Protein AF-A0A3A6MYF0-F1 (afdb_monomer_lite)

Foldseek 3Di:
DDDPPPPPDPPDDPVNVVVVVVVVVVVVVVVVVVVVVVVVVVVVVVVVVCVVVVVVQVVVQVVCCVVPNQNHPVSCLQFVFDPPVLLVVLLVLLLVLLVVVCVVPVLLVLCSVLLSVLVVVVLCVVQVDPGNRRGGPVCSVVSVVCSVPPDRDDLPLQAQLLSLLSNLCSNVSHHLCVLCVQLVHHSVVSSCNNNLVAADDLVSLVSVCVSSVHDSVVSVVRSVRSVVSSVVVVVVCVVVPPDPVVVVVVVVVPPPPDD

pLDDT: mean 86.59, std 14.61, range [43.09, 98.62]

Radius of gyration: 37.83 Å; chains: 1; bounding box: 95×49×119 Å

Sequence (259 aa):
MLAKCSNTVPQTSPAAELMRKSKEQAGALVSALQAHVVFLSEQLEKAVALLPTVAMYEKHAADLREYGGIESPEALIDKVVITPEREKELASLIRRKVAEWAKGHPTLAPLVPTVYGYIYGQFRRNFGCRRLSRVPPQEYQEIVEFIRTLRVPSLADFGPLAAVLMVNRAMFGISAARAAAVCGVSSRAIRHWETGENVPSPKNIPALARFLEMSERKVEHLAEQQRVFNGEQREERALSQRPAAQLERGDQIGETLSP

Structure (mmCIF, N/CA/C/O backbone):
data_AF-A0A3A6MYF0-F1
#
_entry.id   AF-A0A3A6MYF0-F1
#
loop_
_atom_site.group_PDB
_atom_site.id
_atom_site.type_symbol
_atom_site.label_atom_id
_atom_site.label_alt_id
_atom_site.label_comp_id
_atom_site.label_asym_id
_atom_site.label_entity_id
_atom_site.label_seq_id
_atom_site.pdbx_PDB_ins_code
_atom_site.Cartn_x
_atom_site.Cartn_y
_atom_site.Cartn_z
_atom_site.occupancy
_atom_site.B_iso_or_equiv
_atom_site.auth_seq_id
_atom_site.auth_comp_id
_atom_site.auth_asym_id
_atom_site.auth_atom_id
_atom_site.pdbx_PDB_model_num
ATOM 1 N N . MET A 1 1 ? 72.063 -13.522 -94.659 1.00 43.53 1 MET A N 1
ATOM 2 C CA . MET A 1 1 ? 71.744 -12.083 -94.539 1.00 43.53 1 MET A CA 1
ATOM 3 C C . MET A 1 1 ? 70.265 -11.938 -94.195 1.00 43.53 1 MET A C 1
ATOM 5 O O . MET A 1 1 ? 69.444 -11.879 -95.096 1.00 43.53 1 MET A O 1
ATOM 9 N N . LEU A 1 2 ? 69.916 -11.967 -92.906 1.00 43.09 2 LEU A N 1
ATOM 10 C CA . LEU A 1 2 ? 68.550 -11.713 -92.435 1.00 43.09 2 LEU A CA 1
ATOM 11 C C . LEU A 1 2 ? 68.482 -10.255 -91.974 1.00 43.09 2 LEU A C 1
ATOM 13 O O . LEU A 1 2 ? 69.167 -9.873 -91.023 1.00 43.09 2 LEU A O 1
ATOM 17 N N . ALA A 1 3 ? 67.715 -9.441 -92.697 1.00 50.38 3 ALA A N 1
ATOM 18 C CA . ALA A 1 3 ? 67.468 -8.046 -92.366 1.00 50.38 3 ALA A CA 1
ATOM 19 C C . ALA A 1 3 ? 66.686 -7.975 -91.047 1.00 50.38 3 ALA A C 1
ATOM 21 O O . ALA A 1 3 ? 65.552 -8.438 -90.954 1.00 50.38 3 ALA A O 1
ATOM 22 N N . LYS A 1 4 ? 67.315 -7.420 -90.007 1.00 53.59 4 LYS A N 1
ATOM 23 C CA . LYS A 1 4 ? 66.652 -7.091 -88.744 1.00 53.59 4 LYS A CA 1
ATOM 24 C C . LYS A 1 4 ? 65.670 -5.951 -89.022 1.00 53.59 4 LYS A C 1
ATOM 26 O O . LYS A 1 4 ? 66.081 -4.799 -89.107 1.00 53.59 4 LYS A O 1
ATOM 31 N N . CYS A 1 5 ? 64.391 -6.272 -89.201 1.00 56.94 5 CYS A N 1
ATOM 32 C CA . CYS A 1 5 ? 63.316 -5.288 -89.168 1.00 56.94 5 CYS A CA 1
ATOM 33 C C . CYS A 1 5 ? 63.291 -4.671 -87.767 1.00 56.94 5 CYS A C 1
ATOM 35 O O . CYS A 1 5 ? 62.876 -5.307 -86.799 1.00 56.94 5 CYS A O 1
ATOM 37 N N . SER A 1 6 ? 63.808 -3.452 -87.653 1.00 57.03 6 SER A N 1
ATOM 38 C CA . SER A 1 6 ? 63.730 -2.643 -86.445 1.00 57.03 6 SER A CA 1
ATOM 39 C C . SER A 1 6 ? 62.258 -2.377 -86.139 1.00 57.03 6 SER A C 1
ATOM 41 O O . SER A 1 6 ? 61.634 -1.537 -86.781 1.00 57.03 6 SER A O 1
ATOM 43 N N . ASN A 1 7 ? 61.695 -3.117 -85.183 1.00 62.78 7 ASN A N 1
ATOM 44 C CA . ASN A 1 7 ? 60.382 -2.833 -84.615 1.00 62.78 7 ASN A CA 1
ATOM 45 C C . ASN A 1 7 ? 60.447 -1.469 -83.916 1.00 62.78 7 ASN A C 1
ATOM 47 O O . ASN A 1 7 ? 60.875 -1.363 -82.767 1.00 62.78 7 ASN A O 1
ATOM 51 N N . THR A 1 8 ? 60.044 -0.414 -84.618 1.00 65.62 8 THR A N 1
ATOM 52 C CA . THR A 1 8 ? 59.728 0.881 -84.023 1.00 65.62 8 THR A CA 1
ATOM 53 C C . THR A 1 8 ? 58.489 0.698 -83.161 1.00 65.62 8 THR A C 1
ATOM 55 O O . THR A 1 8 ? 57.362 0.677 -83.650 1.00 65.62 8 THR A O 1
ATOM 58 N N . VAL A 1 9 ? 58.704 0.514 -81.857 1.00 71.81 9 VAL A N 1
ATOM 59 C CA . VAL A 1 9 ? 57.622 0.536 -80.872 1.00 71.81 9 VAL A CA 1
ATOM 60 C C . VAL A 1 9 ? 56.968 1.919 -80.962 1.00 71.81 9 VAL A C 1
ATOM 62 O O . VAL A 1 9 ? 57.666 2.919 -80.769 1.00 71.81 9 VAL A O 1
ATOM 65 N N . PRO A 1 10 ? 55.671 2.017 -81.296 1.00 73.19 10 PRO A N 1
ATOM 66 C CA . PRO A 1 10 ? 54.995 3.302 -81.369 1.00 73.19 10 PRO A CA 1
ATOM 67 C C . PRO A 1 10 ? 55.038 3.954 -79.985 1.00 73.19 10 PRO A C 1
ATOM 69 O O . PRO A 1 10 ? 54.516 3.403 -79.016 1.00 73.19 10 PRO A O 1
ATOM 72 N N . GLN A 1 11 ? 55.688 5.116 -79.883 1.00 77.19 11 GLN A N 1
ATOM 73 C CA . GLN A 1 11 ? 55.673 5.900 -78.655 1.00 77.19 11 GLN A CA 1
ATOM 74 C C . GLN A 1 11 ? 54.241 6.376 -78.410 1.00 77.19 11 GLN A C 1
ATOM 76 O O . GLN A 1 11 ? 53.693 7.182 -79.162 1.00 77.19 11 GLN A O 1
ATOM 81 N N . THR A 1 12 ? 53.607 5.845 -77.369 1.00 79.19 12 THR A N 1
ATOM 82 C CA . THR A 1 12 ? 52.306 6.323 -76.908 1.00 79.19 12 THR A CA 1
ATOM 83 C C . THR A 1 12 ? 52.447 7.763 -76.427 1.00 79.19 12 THR A C 1
ATOM 85 O O . THR A 1 12 ? 53.262 8.046 -75.553 1.00 79.19 12 THR A O 1
ATOM 88 N N . SER A 1 13 ? 51.650 8.673 -76.994 1.00 90.88 13 SER A N 1
ATOM 89 C CA . SER A 1 13 ? 51.605 10.074 -76.563 1.00 90.88 13 SER A CA 1
ATOM 90 C C . SER A 1 13 ? 51.284 10.167 -75.059 1.00 90.88 13 SER A C 1
ATOM 92 O O . SER A 1 13 ? 50.369 9.470 -74.608 1.00 90.88 13 SER A O 1
ATOM 94 N N . PRO A 1 14 ? 51.948 11.047 -74.283 1.00 92.00 14 PRO A N 1
ATOM 95 C CA . PRO A 1 14 ? 51.650 11.274 -72.864 1.00 92.00 14 PRO A CA 1
ATOM 96 C C . PRO A 1 14 ? 50.162 11.535 -72.568 1.00 92.00 14 PRO A C 1
ATOM 98 O O . PRO A 1 14 ? 49.646 11.125 -71.529 1.00 92.00 14 PRO A O 1
ATOM 101 N N . ALA A 1 15 ? 49.439 12.153 -73.510 1.00 91.69 15 ALA A N 1
ATOM 102 C CA . ALA A 1 15 ? 47.997 12.374 -73.401 1.00 91.69 15 ALA A CA 1
ATOM 103 C C . ALA A 1 15 ? 47.192 11.059 -73.410 1.00 91.69 15 ALA A C 1
ATOM 105 O O . ALA A 1 15 ? 46.215 10.925 -72.675 1.00 91.69 15 ALA A O 1
ATOM 106 N N . ALA A 1 16 ? 47.617 10.064 -74.197 1.00 91.62 16 ALA A N 1
ATOM 107 C CA . ALA A 1 16 ? 46.975 8.752 -74.241 1.00 91.62 16 ALA A CA 1
ATOM 108 C C . ALA A 1 16 ? 47.198 7.967 -72.937 1.00 91.62 16 ALA A C 1
ATOM 110 O O . ALA A 1 16 ? 46.288 7.282 -72.471 1.00 91.62 16 ALA A O 1
ATOM 111 N N . GLU A 1 17 ? 48.372 8.102 -72.309 1.00 93.19 17 GLU A N 1
ATOM 112 C CA . GLU A 1 17 ? 48.655 7.479 -71.010 1.00 93.19 17 GLU A CA 1
ATOM 113 C C . GLU A 1 17 ? 47.838 8.120 -69.876 1.00 93.19 17 GLU A C 1
ATOM 115 O O . GLU A 1 17 ? 47.268 7.403 -69.050 1.00 93.19 17 GLU A O 1
ATOM 120 N N . LEU A 1 18 ? 47.709 9.454 -69.864 1.00 94.19 18 LEU A N 1
ATOM 121 C CA . LEU A 1 18 ? 46.872 10.168 -68.894 1.00 94.19 18 LEU A CA 1
ATOM 122 C C . LEU A 1 18 ? 45.394 9.771 -69.026 1.00 94.19 18 LEU A C 1
ATOM 124 O O . LEU A 1 18 ? 44.741 9.483 -68.023 1.00 94.19 18 LEU A O 1
ATOM 128 N N . MET A 1 19 ? 44.882 9.684 -70.258 1.00 94.81 19 MET A N 1
ATOM 129 C CA . MET A 1 19 ? 43.515 9.226 -70.526 1.00 94.81 19 MET A CA 1
ATOM 130 C C . MET A 1 19 ? 43.302 7.771 -70.092 1.00 94.81 19 MET A C 1
ATOM 132 O O . MET A 1 19 ? 42.246 7.445 -69.549 1.00 94.81 19 MET A O 1
ATOM 136 N N . ARG A 1 20 ? 44.307 6.898 -70.263 1.00 95.19 20 ARG A N 1
ATOM 137 C CA . ARG A 1 20 ? 44.247 5.512 -69.775 1.00 95.19 20 ARG A CA 1
ATOM 138 C C . ARG A 1 20 ? 44.166 5.459 -68.249 1.00 95.19 20 ARG A C 1
ATOM 140 O O . ARG A 1 20 ? 43.263 4.811 -67.731 1.00 95.19 20 ARG A O 1
ATOM 147 N N . LYS A 1 21 ? 45.033 6.196 -67.544 1.00 95.00 21 LYS A N 1
ATOM 148 C CA . LYS A 1 21 ? 45.029 6.286 -66.071 1.00 95.00 21 LYS A CA 1
ATOM 149 C C . LYS A 1 21 ? 43.722 6.867 -65.536 1.00 95.00 21 LYS A C 1
ATOM 151 O O . LYS A 1 21 ? 43.160 6.325 -64.592 1.00 95.00 21 LYS A O 1
ATOM 156 N N . SER A 1 22 ? 43.203 7.923 -66.163 1.00 95.00 22 SER A N 1
ATOM 157 C CA . SER A 1 22 ? 41.918 8.520 -65.783 1.00 95.00 22 SER A CA 1
ATOM 158 C C . SER A 1 22 ? 40.755 7.541 -65.984 1.00 95.00 22 SER A C 1
ATOM 160 O O . SER A 1 22 ? 39.914 7.400 -65.100 1.00 95.00 22 SER A O 1
ATOM 162 N N . LYS A 1 23 ? 40.739 6.791 -67.095 1.00 96.25 23 LYS A N 1
ATOM 163 C CA . LYS A 1 23 ? 39.738 5.743 -67.345 1.00 96.25 23 LYS A CA 1
ATOM 164 C C . LYS A 1 23 ? 39.839 4.589 -66.342 1.00 96.25 23 LYS A C 1
ATOM 166 O O . LYS A 1 23 ? 38.809 4.118 -65.870 1.00 96.25 23 LYS A O 1
ATOM 171 N N . GLU A 1 24 ? 41.051 4.145 -66.009 1.00 96.25 24 GLU A N 1
ATOM 172 C CA . GLU A 1 24 ? 41.301 3.119 -64.984 1.00 96.25 24 GLU A CA 1
ATOM 173 C C . GLU A 1 24 ? 40.819 3.590 -63.599 1.00 96.25 24 GLU A C 1
ATOM 175 O O . GLU A 1 24 ? 40.102 2.858 -62.920 1.00 96.25 24 GLU A O 1
ATOM 180 N N . GLN A 1 25 ? 41.126 4.834 -63.213 1.00 96.19 25 GLN A N 1
ATOM 181 C CA . GLN A 1 25 ? 40.653 5.446 -61.965 1.00 96.19 25 GLN A CA 1
ATOM 182 C C . GLN A 1 25 ? 39.128 5.585 -61.926 1.00 96.19 25 GLN A C 1
ATOM 184 O O . GLN A 1 25 ? 38.507 5.230 -60.926 1.00 96.19 25 GLN A O 1
ATOM 189 N N . ALA A 1 26 ? 38.513 6.056 -63.014 1.00 95.19 26 ALA A N 1
ATOM 190 C CA . ALA A 1 26 ? 37.061 6.151 -63.124 1.00 95.19 26 ALA A CA 1
ATOM 191 C C . ALA A 1 26 ? 36.404 4.765 -63.019 1.00 95.19 26 ALA A C 1
ATOM 193 O O . ALA A 1 26 ? 35.420 4.608 -62.302 1.00 95.19 26 ALA A O 1
ATOM 194 N N . GLY A 1 27 ? 36.980 3.746 -63.667 1.00 96.38 27 GLY A N 1
ATOM 195 C CA . GLY A 1 27 ? 36.523 2.361 -63.557 1.00 96.38 27 GLY A CA 1
ATOM 196 C C . GLY A 1 27 ? 36.618 1.820 -62.129 1.00 96.38 27 GLY A C 1
ATOM 197 O O . GLY A 1 27 ? 35.657 1.241 -61.631 1.00 96.38 27 GLY A O 1
ATOM 198 N N . ALA A 1 28 ? 37.736 2.066 -61.440 1.00 95.94 28 ALA A N 1
ATOM 199 C CA . ALA A 1 28 ? 37.909 1.674 -60.042 1.00 95.94 28 ALA A CA 1
ATOM 200 C C . ALA A 1 28 ? 36.889 2.359 -59.116 1.00 95.94 28 ALA A C 1
ATOM 202 O O . ALA A 1 28 ? 36.316 1.708 -58.242 1.00 95.94 28 ALA A O 1
ATOM 203 N N . LEU A 1 29 ? 36.616 3.649 -59.336 1.00 96.56 29 LEU A N 1
ATOM 204 C CA . LEU A 1 29 ? 35.633 4.408 -58.563 1.00 96.56 29 LEU A CA 1
ATOM 205 C C . LEU A 1 29 ? 34.204 3.899 -58.798 1.00 96.56 29 LEU A C 1
ATOM 207 O O . LEU A 1 29 ? 33.455 3.732 -57.838 1.00 96.56 29 LEU A O 1
ATOM 211 N N . VAL A 1 30 ? 33.838 3.585 -60.045 1.00 96.81 30 VAL A N 1
ATOM 212 C CA . VAL A 1 30 ? 32.536 2.977 -60.366 1.00 96.81 30 VAL A CA 1
ATOM 213 C C . VAL A 1 30 ? 32.379 1.622 -59.674 1.00 96.81 30 VAL A C 1
ATOM 215 O O . VAL A 1 30 ? 31.357 1.395 -59.031 1.00 96.81 30 VAL A O 1
ATOM 218 N N . SER A 1 31 ? 33.394 0.756 -59.727 1.00 95.19 31 SER A N 1
ATOM 219 C CA . SER A 1 31 ? 33.364 -0.542 -59.039 1.00 95.19 31 SER A CA 1
ATOM 220 C C . SER A 1 31 ? 33.233 -0.393 -57.518 1.00 95.19 31 SER A C 1
ATOM 222 O O . SER A 1 31 ? 32.469 -1.121 -56.886 1.00 95.19 31 SER A O 1
ATOM 224 N N . ALA A 1 32 ? 33.931 0.577 -56.917 1.00 96.19 32 ALA A N 1
ATOM 225 C CA . ALA A 1 32 ? 33.833 0.856 -55.484 1.00 96.19 32 ALA A CA 1
ATOM 226 C C . ALA A 1 32 ? 32.438 1.367 -55.077 1.00 96.19 32 ALA A C 1
ATOM 228 O O . ALA A 1 32 ? 31.911 0.958 -54.038 1.00 96.19 32 ALA A O 1
ATOM 229 N N . LEU A 1 33 ? 31.823 2.224 -55.903 1.00 95.75 33 LEU A N 1
ATOM 230 C CA . LEU A 1 33 ? 30.449 2.693 -55.701 1.00 95.75 33 LEU A CA 1
ATOM 231 C C . LEU A 1 33 ? 29.437 1.553 -55.845 1.00 95.75 33 LEU A C 1
ATOM 233 O O . LEU A 1 33 ? 28.538 1.435 -55.018 1.00 95.75 33 LEU A O 1
ATOM 237 N N . GLN A 1 34 ? 29.599 0.681 -56.842 1.00 97.00 34 GLN A N 1
ATOM 238 C CA . GLN A 1 34 ? 28.741 -0.494 -57.019 1.00 97.00 34 GLN A CA 1
ATOM 239 C C . GLN A 1 34 ? 28.803 -1.428 -55.805 1.00 97.00 34 GLN A C 1
ATOM 241 O O . GLN A 1 34 ? 27.759 -1.850 -55.313 1.00 97.00 34 GLN A O 1
ATOM 246 N N . ALA A 1 35 ? 30.001 -1.688 -55.270 1.00 96.00 35 ALA A N 1
ATOM 247 C CA . ALA A 1 35 ? 30.162 -2.487 -54.056 1.00 96.00 35 ALA A CA 1
ATOM 248 C C . ALA A 1 35 ? 29.454 -1.855 -52.841 1.00 96.00 35 ALA A C 1
ATOM 250 O O . ALA A 1 35 ? 28.791 -2.561 -52.081 1.00 96.00 35 ALA A O 1
ATOM 251 N N . HIS A 1 36 ? 29.527 -0.527 -52.683 1.00 96.62 36 HIS A N 1
ATOM 252 C CA . HIS A 1 36 ? 28.804 0.180 -51.619 1.00 96.62 36 HIS A CA 1
ATOM 253 C C . HIS A 1 36 ? 27.283 0.105 -51.785 1.00 96.62 36 HIS A C 1
ATOM 255 O O . HIS A 1 36 ? 26.580 -0.087 -50.796 1.00 96.62 36 HIS A O 1
ATOM 261 N N . VAL A 1 37 ? 26.765 0.231 -53.011 1.00 97.00 37 VAL A N 1
ATOM 262 C CA . VAL A 1 37 ? 25.323 0.110 -53.280 1.00 97.00 37 VAL A CA 1
ATOM 263 C C . VAL A 1 37 ? 24.815 -1.285 -52.916 1.00 97.00 37 VAL A C 1
ATOM 265 O O . VAL A 1 37 ? 23.790 -1.391 -52.247 1.00 97.00 37 VAL A O 1
ATOM 268 N N . VAL A 1 38 ? 25.545 -2.343 -53.286 1.00 96.06 38 VAL A N 1
ATOM 269 C CA . VAL A 1 38 ? 25.194 -3.725 -52.913 1.00 96.06 38 VAL A CA 1
ATOM 270 C C . VAL A 1 38 ? 25.197 -3.892 -51.394 1.00 96.06 38 VAL A C 1
ATOM 272 O O . VAL A 1 38 ? 24.210 -4.361 -50.835 1.00 96.06 38 VAL A O 1
ATOM 275 N N . PHE A 1 39 ? 26.248 -3.425 -50.713 1.00 96.25 39 PHE A N 1
ATOM 276 C CA . PHE A 1 39 ? 26.322 -3.480 -49.252 1.00 96.25 39 PHE A CA 1
ATOM 277 C C . PHE A 1 39 ? 25.138 -2.766 -48.582 1.00 96.25 39 PHE A C 1
ATOM 279 O O . PHE A 1 39 ? 24.505 -3.328 -47.690 1.00 96.25 39 PHE A O 1
ATOM 286 N N . LEU A 1 40 ? 24.802 -1.546 -49.015 1.00 95.94 40 LEU A N 1
ATOM 287 C CA . LEU A 1 40 ? 23.671 -0.797 -48.461 1.00 95.94 40 LEU A CA 1
ATOM 288 C C . LEU A 1 40 ? 22.330 -1.488 -48.736 1.00 95.94 40 LEU A C 1
ATOM 290 O O . LEU A 1 40 ? 21.470 -1.485 -47.858 1.00 95.94 40 LEU A O 1
ATOM 294 N N . SER A 1 41 ? 22.163 -2.111 -49.907 1.00 95.69 41 SER A N 1
ATOM 295 C CA . SER A 1 41 ? 20.972 -2.903 -50.232 1.00 95.69 41 SER A CA 1
ATOM 296 C C . SER A 1 41 ? 20.811 -4.086 -49.277 1.00 95.69 41 SER A C 1
ATOM 298 O O . SER A 1 41 ? 19.735 -4.279 -48.720 1.00 95.69 41 SER A O 1
ATOM 300 N N . GLU A 1 42 ? 21.888 -4.827 -49.004 1.00 96.75 42 GLU A N 1
ATOM 301 C CA . GLU A 1 42 ? 21.865 -5.939 -48.044 1.00 96.75 42 GLU A CA 1
ATOM 302 C C . GLU A 1 42 ? 21.539 -5.474 -46.616 1.00 96.75 42 GLU A C 1
ATOM 304 O O . GLU A 1 42 ? 20.813 -6.153 -45.886 1.00 96.75 42 GLU A O 1
ATOM 309 N N . GLN A 1 43 ? 22.064 -4.320 -46.185 1.00 96.25 43 GLN A N 1
ATOM 310 C CA . GLN A 1 43 ? 21.723 -3.762 -44.870 1.00 96.25 43 GLN A CA 1
ATOM 311 C C . GLN A 1 43 ? 20.259 -3.311 -44.807 1.00 96.25 43 GLN A C 1
ATOM 313 O O . GLN A 1 43 ? 19.596 -3.532 -43.792 1.00 96.25 43 GLN A O 1
ATOM 318 N N . LEU A 1 44 ? 19.739 -2.722 -45.888 1.00 95.00 44 LEU A N 1
ATOM 319 C CA . LEU A 1 44 ? 18.339 -2.320 -45.979 1.00 95.00 44 LEU A CA 1
ATOM 320 C C . LEU A 1 44 ? 17.410 -3.538 -45.929 1.00 95.00 44 LEU A C 1
ATOM 322 O O . LEU A 1 44 ? 16.438 -3.519 -45.181 1.00 95.00 44 LEU A O 1
ATOM 326 N N . GLU A 1 45 ? 17.729 -4.616 -46.647 1.00 94.94 45 GLU A N 1
ATOM 327 C CA . GLU A 1 45 ? 16.967 -5.870 -46.593 1.00 94.94 45 GLU A CA 1
ATOM 328 C C . GLU A 1 45 ? 16.937 -6.461 -45.179 1.00 94.94 45 GLU A C 1
ATOM 330 O O . GLU A 1 45 ? 15.870 -6.838 -44.689 1.00 94.94 45 GLU A O 1
ATOM 335 N N . LYS A 1 46 ? 18.078 -6.472 -44.475 1.00 94.75 46 LYS A N 1
ATOM 336 C CA . LYS A 1 46 ? 18.144 -6.909 -43.070 1.00 94.75 46 LYS A CA 1
ATOM 337 C C . LYS A 1 46 ? 17.286 -6.035 -42.155 1.00 94.75 46 LYS A C 1
ATOM 339 O O . LYS A 1 46 ? 16.584 -6.568 -41.300 1.00 94.75 46 LYS A O 1
ATOM 344 N N . ALA A 1 47 ? 17.309 -4.715 -42.335 1.00 92.06 47 ALA A N 1
ATOM 345 C CA . ALA A 1 47 ? 16.486 -3.796 -41.551 1.00 92.06 47 ALA A CA 1
ATOM 346 C C . ALA A 1 47 ? 14.985 -3.994 -41.826 1.00 92.06 47 ALA A C 1
ATOM 348 O O . ALA A 1 47 ? 14.186 -4.054 -40.891 1.00 92.06 47 ALA A O 1
ATOM 349 N N . VAL A 1 48 ? 14.600 -4.173 -43.094 1.00 95.38 48 VAL A N 1
ATOM 350 C CA . VAL A 1 48 ? 13.215 -4.456 -43.500 1.00 95.38 48 VAL A CA 1
ATOM 351 C C . VAL A 1 48 ? 12.730 -5.782 -42.913 1.00 95.38 48 VAL A C 1
ATOM 353 O O . VAL A 1 48 ? 11.605 -5.853 -42.418 1.00 95.38 48 VAL A O 1
ATOM 356 N N . ALA A 1 49 ? 13.582 -6.810 -42.880 1.00 93.38 49 ALA A N 1
ATOM 357 C CA . ALA A 1 49 ? 13.253 -8.100 -42.273 1.00 93.38 49 ALA A CA 1
ATOM 358 C C . ALA A 1 49 ? 12.961 -8.010 -40.760 1.00 93.38 49 ALA A C 1
ATOM 360 O O . ALA A 1 49 ? 12.272 -8.877 -40.221 1.00 93.38 49 ALA A O 1
ATOM 361 N N . LEU A 1 50 ? 13.432 -6.963 -40.070 1.00 93.19 50 LEU A N 1
ATOM 362 C CA . LEU A 1 50 ? 13.151 -6.724 -38.650 1.00 93.19 50 LEU A CA 1
ATOM 363 C C . LEU A 1 50 ? 11.833 -5.970 -38.399 1.00 93.19 50 LEU A C 1
ATOM 365 O O . LEU A 1 50 ? 11.338 -6.001 -37.270 1.00 93.19 50 LEU A O 1
ATOM 369 N N . LEU A 1 51 ? 11.227 -5.337 -39.413 1.00 91.31 51 LEU A N 1
ATOM 370 C CA . LEU A 1 51 ? 9.999 -4.542 -39.246 1.00 91.31 51 LEU A CA 1
ATOM 371 C C . LEU A 1 51 ? 8.822 -5.324 -38.631 1.00 91.31 51 LEU A C 1
ATOM 373 O O . LEU A 1 51 ? 8.179 -4.778 -37.733 1.00 91.31 51 LEU A O 1
ATOM 377 N N . PRO A 1 52 ? 8.531 -6.588 -39.013 1.00 92.44 52 PRO A N 1
ATOM 378 C CA . PRO A 1 52 ? 7.449 -7.349 -38.383 1.00 92.44 52 PRO A CA 1
ATOM 379 C C . PRO A 1 52 ? 7.687 -7.586 -36.888 1.00 92.44 52 PRO A C 1
ATOM 381 O O . PRO A 1 52 ? 6.755 -7.520 -36.088 1.00 92.44 52 PRO A O 1
ATOM 384 N N . THR A 1 53 ? 8.943 -7.821 -36.504 1.00 83.56 53 THR A N 1
ATOM 385 C CA . THR A 1 53 ? 9.347 -8.000 -35.107 1.00 83.56 53 THR A CA 1
ATOM 386 C C . THR A 1 53 ? 9.147 -6.708 -34.320 1.00 83.56 53 THR A C 1
ATOM 388 O O . THR A 1 53 ? 8.561 -6.746 -33.240 1.00 83.56 53 THR A O 1
ATOM 391 N N . VAL A 1 54 ? 9.561 -5.561 -34.872 1.00 80.81 54 VAL A N 1
ATOM 392 C CA . VAL A 1 54 ? 9.327 -4.240 -34.261 1.00 80.81 54 VAL A CA 1
ATOM 393 C C . VAL A 1 54 ? 7.829 -3.980 -34.092 1.00 80.81 54 VAL A C 1
ATOM 395 O O . VAL A 1 54 ? 7.397 -3.669 -32.987 1.00 80.81 54 VAL A O 1
ATOM 398 N N . ALA A 1 55 ? 7.018 -4.212 -35.127 1.00 82.56 55 ALA A N 1
ATOM 399 C CA . ALA A 1 55 ? 5.567 -4.027 -35.063 1.00 82.56 55 ALA A CA 1
ATOM 400 C C . ALA A 1 55 ? 4.896 -4.934 -34.011 1.00 82.56 55 ALA A C 1
ATOM 402 O O . ALA A 1 55 ? 3.981 -4.509 -33.303 1.00 82.56 55 ALA A O 1
ATOM 403 N N . MET A 1 56 ? 5.360 -6.181 -33.866 1.00 87.88 56 MET A N 1
ATOM 404 C CA . MET A 1 56 ? 4.908 -7.080 -32.799 1.00 87.88 56 MET A CA 1
ATOM 405 C C . MET A 1 56 ? 5.250 -6.515 -31.411 1.00 87.88 56 MET A C 1
ATOM 407 O O . MET A 1 56 ? 4.388 -6.509 -30.530 1.00 87.88 56 MET A O 1
ATOM 411 N N . TYR A 1 57 ? 6.475 -6.019 -31.207 1.00 78.81 57 TYR A N 1
ATOM 412 C CA . TYR A 1 57 ? 6.874 -5.396 -29.942 1.00 78.81 57 TYR A CA 1
ATOM 413 C C . TYR A 1 57 ? 6.098 -4.109 -29.651 1.00 78.81 57 TYR A C 1
ATOM 415 O O . TYR A 1 57 ? 5.689 -3.909 -28.510 1.00 78.81 57 TYR A O 1
ATOM 423 N N . GLU A 1 58 ? 5.834 -3.268 -30.651 1.00 80.31 58 GLU A N 1
ATOM 424 C CA . GLU A 1 58 ? 5.013 -2.061 -30.499 1.00 80.31 58 GLU A CA 1
ATOM 425 C C . GLU A 1 58 ? 3.573 -2.395 -30.110 1.00 80.31 58 GLU A C 1
ATOM 427 O O . GLU A 1 58 ? 3.013 -1.755 -29.217 1.00 80.31 58 GLU A O 1
ATOM 432 N N . LYS A 1 59 ? 2.988 -3.430 -30.728 1.00 80.44 59 LYS A N 1
ATOM 433 C CA . LYS A 1 59 ? 1.663 -3.934 -30.359 1.00 80.44 59 LYS A CA 1
ATOM 434 C C . LYS A 1 59 ? 1.646 -4.418 -28.911 1.00 80.44 59 LYS A C 1
ATOM 436 O O . LYS A 1 59 ? 0.812 -3.967 -28.133 1.00 80.44 59 LYS A O 1
ATOM 441 N N . HIS A 1 60 ? 2.604 -5.259 -28.518 1.00 75.00 60 HIS A N 1
ATOM 442 C CA . HIS A 1 60 ? 2.720 -5.696 -27.126 1.00 75.00 60 HIS A CA 1
ATOM 443 C C . HIS A 1 60 ? 2.938 -4.513 -26.174 1.00 75.00 60 HIS A C 1
ATOM 445 O O . HIS A 1 60 ? 2.333 -4.473 -25.108 1.00 75.00 60 HIS A O 1
ATOM 451 N N . ALA A 1 61 ? 3.745 -3.517 -26.546 1.00 68.19 61 ALA A N 1
ATOM 452 C CA . ALA A 1 61 ? 3.940 -2.311 -25.747 1.00 68.19 61 ALA A CA 1
ATOM 453 C C . ALA A 1 61 ? 2.647 -1.489 -25.611 1.00 68.19 61 ALA A C 1
ATOM 455 O O . ALA A 1 61 ? 2.400 -0.912 -24.556 1.00 68.19 61 ALA A O 1
ATOM 456 N N . ALA A 1 62 ? 1.802 -1.429 -26.643 1.00 70.25 62 ALA A N 1
ATOM 457 C CA . ALA A 1 62 ? 0.482 -0.802 -26.563 1.00 70.25 62 ALA A CA 1
ATOM 458 C C . ALA A 1 62 ? -0.446 -1.557 -25.597 1.00 70.25 62 ALA A C 1
ATOM 460 O O . ALA A 1 62 ? -1.016 -0.936 -24.697 1.00 70.25 62 ALA A O 1
ATOM 461 N N . ASP A 1 63 ? -0.499 -2.887 -25.694 1.00 69.25 63 ASP A N 1
ATOM 462 C CA . ASP A 1 63 ? -1.258 -3.726 -24.760 1.00 69.25 63 ASP A CA 1
ATOM 463 C C . ASP A 1 63 ? -0.740 -3.529 -23.316 1.00 69.25 63 ASP A C 1
ATOM 465 O O . ASP A 1 63 ? -1.494 -3.363 -22.357 1.00 69.25 63 ASP A O 1
ATOM 469 N N . LEU A 1 64 ? 0.578 -3.451 -23.131 1.00 64.12 64 LEU A N 1
ATOM 470 C CA . LEU A 1 64 ? 1.211 -3.241 -21.824 1.00 64.12 64 LEU A CA 1
ATOM 471 C C . LEU A 1 64 ? 0.989 -1.825 -21.265 1.00 64.12 64 LEU A C 1
ATOM 473 O O . LEU A 1 64 ? 0.882 -1.659 -20.041 1.00 64.12 64 LEU A O 1
ATOM 477 N N . ARG A 1 65 ? 0.856 -0.806 -22.124 1.00 65.25 65 ARG A N 1
ATOM 478 C CA . ARG A 1 65 ? 0.393 0.535 -21.726 1.00 65.25 65 ARG A CA 1
ATOM 479 C C . ARG A 1 65 ? -1.015 0.468 -21.154 1.00 65.25 65 ARG A C 1
ATOM 481 O O . ARG A 1 65 ? -1.231 0.996 -20.063 1.00 65.25 65 ARG A O 1
ATOM 488 N N . GLU A 1 66 ? -1.919 -0.241 -21.822 1.00 68.06 66 GLU A N 1
ATOM 489 C CA . GLU A 1 66 ? -3.304 -0.419 -21.379 1.00 68.06 66 GLU A CA 1
ATOM 490 C C . GLU A 1 66 ? -3.387 -1.159 -20.030 1.00 68.06 66 GLU A C 1
ATOM 492 O O . GLU A 1 66 ? -4.103 -0.737 -19.118 1.00 68.06 66 GLU A O 1
ATOM 497 N N . TYR A 1 67 ? -2.576 -2.205 -19.836 1.00 55.47 67 TYR A N 1
ATOM 498 C CA . TYR A 1 67 ? -2.610 -3.028 -18.620 1.00 55.47 67 TYR A CA 1
ATOM 499 C C . TYR A 1 67 ? -1.747 -2.512 -17.451 1.00 55.47 67 TYR A C 1
ATOM 501 O O . TYR A 1 67 ? -1.862 -3.009 -16.315 1.00 55.47 67 TYR A O 1
ATOM 509 N N . GLY A 1 68 ? -0.880 -1.515 -17.653 1.00 55.44 68 GLY A N 1
ATOM 510 C CA . GLY A 1 68 ? 0.068 -1.134 -16.604 1.00 55.44 68 GLY A CA 1
ATOM 511 C C . GLY A 1 68 ? 0.850 0.166 -16.740 1.00 55.44 68 GLY A C 1
ATOM 512 O O . GLY A 1 68 ? 1.682 0.397 -15.860 1.00 55.44 68 GLY A O 1
ATOM 513 N N . GLY A 1 69 ? 0.602 1.004 -17.751 1.00 61.06 69 GLY A N 1
ATOM 514 C CA . GLY A 1 69 ? 1.339 2.262 -17.934 1.00 61.06 69 GLY A CA 1
ATOM 515 C C . GLY A 1 69 ? 2.836 2.040 -18.184 1.00 61.06 69 GLY A C 1
ATOM 516 O O . GLY A 1 69 ? 3.680 2.671 -17.548 1.00 61.06 69 GLY A O 1
ATOM 517 N N . ILE A 1 70 ? 3.184 1.057 -19.016 1.00 63.81 70 ILE A N 1
ATOM 518 C CA . ILE A 1 70 ? 4.570 0.788 -19.418 1.00 63.81 70 ILE A CA 1
ATOM 519 C C . ILE A 1 70 ? 4.823 1.498 -20.744 1.00 63.81 70 ILE A C 1
ATOM 521 O O . ILE A 1 70 ? 4.309 1.066 -21.761 1.00 63.81 70 ILE A O 1
ATOM 525 N N . GLU A 1 71 ? 5.562 2.603 -20.729 1.00 66.69 71 GLU A N 1
ATOM 526 C CA . GLU A 1 71 ? 5.675 3.505 -21.885 1.00 66.69 71 GLU A CA 1
ATOM 527 C C . GLU A 1 71 ? 6.554 2.960 -23.021 1.00 66.69 71 GLU A C 1
ATOM 529 O O . GLU A 1 71 ? 6.348 3.352 -24.170 1.00 66.69 71 GLU A O 1
ATOM 534 N N . SER A 1 72 ? 7.470 2.027 -22.731 1.00 68.88 72 SER A N 1
ATOM 535 C CA . SER A 1 72 ? 8.350 1.408 -23.729 1.00 68.88 72 SER A CA 1
ATOM 536 C C . SER A 1 72 ? 8.695 -0.061 -23.411 1.00 68.88 72 SER A C 1
ATOM 538 O O . SER A 1 72 ? 8.558 -0.493 -22.262 1.00 68.88 72 SER A O 1
ATOM 540 N N . PRO A 1 73 ? 9.154 -0.849 -24.402 1.00 62.59 73 PRO A N 1
ATOM 541 C CA . PRO A 1 73 ? 9.679 -2.201 -24.188 1.00 62.59 73 PRO A CA 1
ATOM 542 C C . PRO A 1 73 ? 10.876 -2.269 -23.224 1.00 62.59 73 PRO A C 1
ATOM 544 O O . PRO A 1 73 ? 11.020 -3.245 -22.498 1.00 62.59 73 PRO A O 1
ATOM 547 N N . GLU A 1 74 ? 11.715 -1.239 -23.156 1.00 62.50 74 GLU A N 1
ATOM 548 C CA . GLU A 1 74 ? 12.844 -1.160 -22.216 1.00 62.50 74 GLU A CA 1
ATOM 549 C C . GLU A 1 74 ? 12.339 -0.994 -20.781 1.00 62.50 74 GLU A C 1
ATOM 551 O O . GLU A 1 74 ? 12.794 -1.689 -19.875 1.00 62.50 74 GLU A O 1
ATOM 556 N N . ALA A 1 75 ? 11.287 -0.191 -20.586 1.00 65.25 75 ALA A N 1
ATOM 557 C CA . ALA A 1 75 ? 10.591 -0.110 -19.305 1.00 65.25 75 ALA A CA 1
ATOM 558 C C . ALA A 1 75 ? 9.928 -1.444 -18.908 1.00 65.25 75 ALA A C 1
ATOM 560 O O . ALA A 1 75 ? 9.517 -1.598 -17.758 1.00 65.25 75 ALA A O 1
ATOM 561 N N . LEU A 1 76 ? 9.799 -2.406 -19.832 1.00 60.81 76 LEU A N 1
ATOM 562 C CA . LEU A 1 76 ? 9.377 -3.769 -19.520 1.00 60.81 76 LEU A CA 1
ATOM 563 C C . LEU A 1 76 ? 10.471 -4.551 -18.799 1.00 60.81 76 LEU A C 1
ATOM 565 O O . LEU A 1 76 ? 10.145 -5.301 -17.886 1.00 60.81 76 LEU A O 1
ATOM 569 N N . ILE A 1 77 ? 11.734 -4.368 -19.196 1.00 56.59 77 ILE A N 1
ATOM 570 C CA . ILE A 1 77 ? 12.905 -5.020 -18.591 1.00 56.59 77 ILE A CA 1
ATOM 571 C C . ILE A 1 77 ? 13.031 -4.570 -17.131 1.00 56.59 77 ILE A C 1
ATOM 573 O O . ILE A 1 77 ? 13.160 -5.402 -16.235 1.00 56.59 77 ILE A O 1
ATOM 577 N N . ASP A 1 78 ? 12.834 -3.275 -16.884 1.00 55.44 78 ASP A N 1
ATOM 578 C CA . ASP A 1 78 ? 12.812 -2.703 -15.534 1.00 55.44 78 ASP A CA 1
ATOM 579 C C . ASP A 1 78 ? 11.550 -3.058 -14.735 1.00 55.44 78 ASP A C 1
ATOM 581 O O . ASP A 1 78 ? 11.515 -2.892 -13.520 1.00 55.44 78 ASP A O 1
ATOM 585 N N . LYS A 1 79 ? 10.495 -3.557 -15.386 1.00 56.66 79 LYS A N 1
ATOM 586 C CA . LYS A 1 79 ? 9.224 -3.943 -14.747 1.00 56.66 79 LYS A CA 1
ATOM 587 C C . LYS A 1 79 ? 8.948 -5.444 -14.824 1.00 56.66 79 LYS A C 1
ATOM 589 O O . LYS A 1 79 ? 7.799 -5.839 -14.595 1.00 56.66 79 LYS A O 1
ATOM 594 N N . VAL A 1 80 ? 9.946 -6.277 -15.153 1.00 57.56 80 VAL A N 1
ATOM 595 C CA . VAL A 1 80 ? 9.761 -7.732 -15.249 1.00 57.56 80 VAL A CA 1
ATOM 596 C C . VAL A 1 80 ? 9.196 -8.234 -13.928 1.00 57.56 80 VAL A C 1
ATOM 598 O O . VAL A 1 80 ? 9.806 -8.162 -12.870 1.00 57.56 80 VAL A O 1
ATOM 601 N N . VAL A 1 81 ? 7.968 -8.720 -14.018 1.00 67.88 81 VAL A N 1
ATOM 602 C CA . VAL A 1 81 ? 7.154 -9.203 -12.911 1.00 67.88 81 VAL A CA 1
ATOM 603 C C . VAL A 1 81 ? 7.937 -10.304 -12.193 1.00 67.88 81 VAL A C 1
ATOM 605 O O . VAL A 1 81 ? 8.350 -11.278 -12.828 1.00 67.88 81 VAL A O 1
ATOM 608 N N . ILE A 1 82 ? 8.161 -10.171 -10.879 1.00 78.62 82 ILE A N 1
ATOM 609 C CA . ILE A 1 82 ? 8.692 -11.289 -10.088 1.00 78.62 82 ILE A CA 1
ATOM 610 C C . ILE A 1 82 ? 7.821 -12.526 -10.328 1.00 78.62 82 ILE A C 1
ATOM 612 O O . ILE A 1 82 ? 6.599 -12.421 -10.448 1.00 78.62 82 ILE A O 1
ATOM 616 N N . THR A 1 83 ? 8.433 -13.707 -10.412 1.00 85.62 83 THR A N 1
ATOM 617 C CA . THR A 1 83 ? 7.662 -14.926 -10.685 1.00 85.62 83 THR A CA 1
ATOM 618 C C . THR A 1 83 ? 6.588 -15.144 -9.603 1.00 85.62 83 THR A C 1
ATOM 620 O O . THR A 1 83 ? 6.770 -14.698 -8.461 1.00 85.62 83 THR A O 1
ATOM 623 N N . PRO A 1 84 ? 5.472 -15.834 -9.903 1.00 86.69 84 PRO A N 1
ATOM 624 C CA . PRO A 1 84 ? 4.444 -16.140 -8.903 1.00 86.69 84 PRO A CA 1
ATOM 625 C C . PRO A 1 84 ? 5.001 -16.811 -7.636 1.00 86.69 84 PRO A C 1
ATOM 627 O O . PRO A 1 84 ? 4.504 -16.587 -6.531 1.00 86.69 84 PRO A O 1
ATOM 630 N N . GLU A 1 85 ? 6.068 -17.601 -7.771 1.00 89.56 85 GLU A N 1
ATOM 631 C CA . GLU A 1 85 ? 6.778 -18.250 -6.667 1.00 89.56 85 GLU A CA 1
ATOM 632 C C . GLU A 1 85 ? 7.466 -17.222 -5.766 1.00 89.56 85 GLU A C 1
ATOM 634 O O . GLU A 1 85 ? 7.325 -17.293 -4.544 1.00 89.56 85 GLU A O 1
ATOM 639 N N . ARG A 1 86 ? 8.144 -16.230 -6.357 1.00 90.62 86 ARG A N 1
ATOM 640 C CA . ARG A 1 86 ? 8.759 -15.114 -5.626 1.00 90.62 86 ARG A CA 1
ATOM 641 C C . ARG A 1 86 ? 7.709 -14.238 -4.952 1.00 90.62 86 ARG A C 1
ATOM 643 O O . ARG A 1 86 ? 7.865 -13.880 -3.789 1.00 90.62 86 ARG A O 1
ATOM 650 N N . GLU A 1 87 ? 6.596 -13.938 -5.621 1.00 90.81 87 GLU A N 1
ATOM 651 C CA . GLU A 1 87 ? 5.484 -13.216 -4.985 1.00 90.81 87 GLU A CA 1
ATOM 652 C C . GLU A 1 87 ? 4.939 -13.987 -3.771 1.00 90.81 87 GLU A C 1
ATOM 654 O O . GLU A 1 87 ? 4.721 -13.409 -2.699 1.00 90.81 87 GLU A O 1
ATOM 659 N N . LYS A 1 88 ? 4.761 -15.306 -3.910 1.00 92.50 88 LYS A N 1
ATOM 660 C CA . LYS A 1 88 ? 4.337 -16.188 -2.817 1.00 92.50 88 LYS A CA 1
ATOM 661 C C . LYS A 1 88 ? 5.359 -16.224 -1.682 1.00 92.50 88 LYS A C 1
ATOM 663 O O . LYS A 1 88 ? 4.947 -16.288 -0.520 1.00 92.50 88 LYS A O 1
ATOM 668 N N . GLU A 1 89 ? 6.652 -16.167 -1.986 1.00 94.62 89 GLU A N 1
ATOM 669 C CA . GLU A 1 89 ? 7.725 -16.067 -0.997 1.00 94.62 89 GLU A CA 1
ATOM 670 C C . GLU A 1 89 ? 7.622 -14.756 -0.204 1.00 94.62 89 GLU A C 1
ATOM 672 O O . GLU A 1 89 ? 7.500 -14.801 1.023 1.00 94.62 89 GLU A O 1
ATOM 677 N N . LEU A 1 90 ? 7.538 -13.601 -0.876 1.00 93.12 90 LEU A N 1
ATOM 678 C CA . LEU A 1 90 ? 7.392 -12.295 -0.216 1.00 93.12 90 LEU A CA 1
ATOM 679 C C . LEU A 1 90 ? 6.132 -12.229 0.654 1.00 93.12 90 LEU A C 1
ATOM 681 O O . LEU A 1 90 ? 6.180 -11.815 1.815 1.00 93.12 90 LEU A O 1
ATOM 685 N N . ALA A 1 91 ? 4.994 -12.693 0.129 1.00 93.31 91 ALA A N 1
ATOM 686 C CA . ALA A 1 91 ? 3.752 -12.755 0.892 1.00 93.31 91 ALA A CA 1
ATOM 687 C C . ALA A 1 91 ? 3.884 -13.673 2.119 1.00 93.31 91 ALA A C 1
ATOM 689 O O . ALA A 1 91 ? 3.376 -13.348 3.195 1.00 93.31 91 ALA A O 1
ATOM 690 N N . SER A 1 92 ? 4.582 -14.805 1.985 1.00 95.50 92 SER A N 1
ATOM 691 C CA . SER A 1 92 ? 4.864 -15.722 3.095 1.00 95.50 92 SER A CA 1
ATOM 692 C C . SER A 1 92 ? 5.747 -15.086 4.166 1.00 95.50 92 SER A C 1
ATOM 694 O O . SER A 1 92 ? 5.477 -15.283 5.351 1.00 95.50 92 SER A O 1
ATOM 696 N N . LEU A 1 93 ? 6.749 -14.289 3.779 1.00 96.06 93 LEU A N 1
ATOM 697 C CA . LEU A 1 93 ? 7.593 -13.545 4.719 1.00 96.06 93 LEU A CA 1
ATOM 698 C C . LEU A 1 93 ? 6.771 -12.537 5.531 1.00 96.06 93 LEU A C 1
ATOM 700 O O . LEU A 1 93 ? 6.839 -12.545 6.760 1.00 96.06 93 LEU A O 1
ATOM 704 N N . ILE A 1 94 ? 5.925 -11.738 4.869 1.00 95.31 94 ILE A N 1
ATOM 705 C CA . ILE A 1 94 ? 5.040 -10.783 5.555 1.00 95.31 94 ILE A CA 1
ATOM 706 C C . ILE A 1 94 ? 4.085 -11.527 6.499 1.00 95.31 94 ILE A C 1
ATOM 708 O O . ILE A 1 94 ? 3.948 -11.151 7.662 1.00 95.31 94 ILE A O 1
ATOM 712 N N . ARG A 1 95 ? 3.440 -12.609 6.034 1.00 95.94 95 ARG A N 1
ATOM 713 C CA . ARG A 1 95 ? 2.522 -13.408 6.867 1.00 95.94 95 ARG A CA 1
ATOM 714 C C . ARG A 1 95 ? 3.216 -13.988 8.093 1.00 95.94 95 ARG A C 1
ATOM 716 O O . ARG A 1 95 ? 2.650 -13.906 9.178 1.00 95.94 95 ARG A O 1
ATOM 723 N N . ARG A 1 96 ? 4.418 -14.554 7.934 1.00 96.69 96 ARG A N 1
ATOM 724 C CA . ARG A 1 96 ? 5.200 -15.110 9.047 1.00 96.69 96 ARG A CA 1
ATOM 725 C C . ARG A 1 96 ? 5.490 -14.035 10.086 1.00 96.69 96 ARG A C 1
ATOM 727 O O . ARG A 1 96 ? 5.213 -14.250 11.260 1.00 96.69 96 ARG A O 1
ATOM 734 N N . LYS A 1 97 ? 5.933 -12.860 9.640 1.00 95.75 97 LYS A N 1
ATOM 735 C CA . LYS A 1 97 ? 6.250 -11.735 10.520 1.00 95.75 97 LYS A CA 1
ATOM 736 C C . LYS A 1 97 ? 5.037 -11.231 11.302 1.00 95.75 97 LYS A C 1
ATOM 738 O O . LYS A 1 97 ? 5.110 -11.027 12.510 1.00 95.75 97 LYS A O 1
ATOM 743 N N . VAL A 1 98 ? 3.894 -11.084 10.631 1.00 96.12 98 VAL A N 1
ATOM 744 C CA . VAL A 1 98 ? 2.635 -10.698 11.290 1.00 96.12 98 VAL A CA 1
ATOM 745 C C . VAL A 1 98 ? 2.157 -11.787 12.254 1.00 96.12 98 VAL A C 1
ATOM 747 O O . VAL A 1 98 ? 1.651 -11.469 13.326 1.00 96.12 98 VAL A O 1
ATOM 750 N N . ALA A 1 99 ? 2.331 -13.065 11.908 1.00 95.38 99 ALA A N 1
ATOM 751 C CA . ALA A 1 99 ? 1.975 -14.176 12.786 1.00 95.38 99 ALA A CA 1
ATOM 752 C C . ALA A 1 99 ? 2.860 -14.228 14.042 1.00 95.38 99 ALA A C 1
ATOM 754 O O . ALA A 1 99 ? 2.348 -14.453 15.133 1.00 95.38 99 ALA A O 1
ATOM 755 N N . GLU A 1 100 ? 4.167 -13.996 13.915 1.00 96.06 100 GLU A N 1
ATOM 756 C CA . GLU A 1 100 ? 5.093 -13.896 15.052 1.00 96.06 100 GLU A CA 1
ATOM 757 C C . GLU A 1 100 ? 4.733 -12.728 15.972 1.00 96.06 100 GLU A C 1
ATOM 759 O O . GLU A 1 100 ? 4.639 -12.914 17.184 1.00 96.06 100 GLU A O 1
ATOM 764 N N . TRP A 1 101 ? 4.422 -11.560 15.406 1.00 95.38 101 TRP A N 1
ATOM 765 C CA . TRP A 1 101 ? 3.891 -10.433 16.173 1.00 95.38 101 TRP A CA 1
ATOM 766 C C . TRP A 1 101 ? 2.593 -10.797 16.906 1.00 95.38 101 TRP A C 1
ATOM 768 O O . TRP A 1 101 ? 2.463 -10.544 18.101 1.00 95.38 101 TRP A O 1
ATOM 778 N N . ALA A 1 102 ? 1.652 -11.458 16.229 1.00 95.12 102 ALA A N 1
ATOM 779 C CA . ALA A 1 102 ? 0.383 -11.854 16.835 1.00 95.12 102 ALA A CA 1
ATOM 780 C C . ALA A 1 102 ? 0.561 -12.858 17.987 1.00 95.12 102 ALA A C 1
ATOM 782 O O . ALA A 1 102 ? -0.197 -12.809 18.952 1.00 95.12 102 ALA A O 1
ATOM 783 N N . LYS A 1 103 ? 1.581 -13.729 17.937 1.00 96.00 103 LYS A N 1
ATOM 784 C CA . LYS A 1 103 ? 1.931 -14.615 19.064 1.00 96.00 103 LYS A CA 1
ATOM 785 C C . LYS A 1 103 ? 2.353 -13.825 20.305 1.00 96.00 103 LYS A C 1
ATOM 787 O O . LYS A 1 103 ? 2.001 -14.222 21.410 1.00 96.00 103 LYS A O 1
ATOM 792 N N . GLY A 1 104 ? 3.068 -12.712 20.125 1.00 94.75 104 GLY A N 1
ATOM 793 C CA . GLY A 1 104 ? 3.436 -11.796 21.211 1.00 94.75 104 GLY A CA 1
ATOM 794 C C . GLY A 1 104 ? 2.270 -10.944 21.727 1.00 94.75 104 GLY A C 1
ATOM 795 O O . GLY A 1 104 ? 2.342 -10.409 22.831 1.00 94.75 104 GLY A O 1
ATOM 796 N N . HIS A 1 105 ? 1.179 -10.847 20.961 1.00 94.06 105 HIS A N 1
ATOM 797 C CA . HIS A 1 105 ? 0.001 -10.048 21.297 1.00 94.06 105 HIS A CA 1
ATOM 798 C C . HIS A 1 105 ? -1.312 -10.809 21.034 1.00 94.06 105 HIS A C 1
ATOM 800 O O . HIS A 1 105 ? -2.082 -10.410 20.155 1.00 94.06 105 HIS A O 1
ATOM 806 N N . PRO A 1 106 ? -1.625 -11.881 21.792 1.00 93.69 106 PRO A N 1
ATOM 807 C CA . PRO A 1 106 ? -2.798 -12.719 21.522 1.00 93.69 106 PRO A CA 1
ATOM 808 C C . PRO A 1 106 ? -4.120 -11.943 21.515 1.00 93.69 106 PRO A C 1
ATOM 810 O O . PRO A 1 106 ? -4.994 -12.205 20.692 1.00 93.69 106 PRO A O 1
ATOM 813 N N . THR A 1 107 ? -4.245 -10.933 22.380 1.00 92.69 107 THR A N 1
ATOM 814 C CA . THR A 1 107 ? -5.419 -10.049 22.443 1.00 92.69 107 THR A CA 1
ATOM 815 C C . THR A 1 107 ? -5.615 -9.229 21.16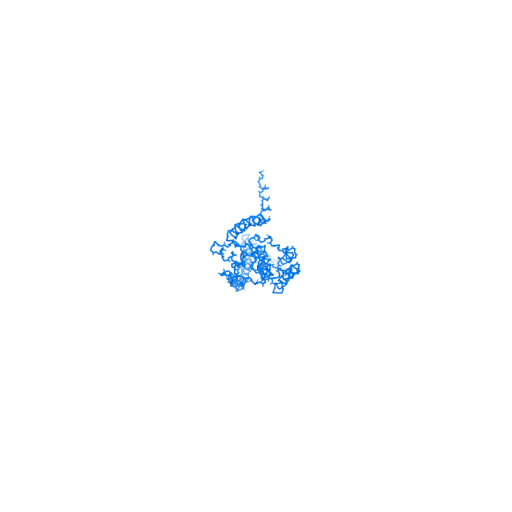9 1.00 92.69 107 THR A C 1
ATOM 817 O O . THR A 1 107 ? -6.735 -8.834 20.876 1.00 92.69 107 THR A O 1
ATOM 820 N N . LEU A 1 108 ? -4.558 -9.011 20.381 1.00 94.12 108 LEU A N 1
ATOM 821 C CA . LEU A 1 108 ? -4.577 -8.265 19.122 1.00 94.12 108 LEU A CA 1
ATOM 822 C C . LEU A 1 108 ? -4.685 -9.169 17.885 1.00 94.12 108 LEU A C 1
ATOM 824 O O . LEU A 1 108 ? -4.655 -8.665 16.761 1.00 94.12 108 LEU A O 1
ATOM 828 N N . ALA A 1 109 ? -4.859 -10.485 18.045 1.00 91.38 109 ALA A N 1
ATOM 829 C CA . ALA A 1 109 ? -5.006 -11.418 16.924 1.00 91.38 109 ALA A CA 1
ATOM 830 C C . ALA A 1 109 ? -6.084 -11.010 15.885 1.00 91.38 109 ALA A C 1
ATOM 832 O O . ALA A 1 109 ? -5.816 -11.134 14.685 1.00 91.38 109 ALA A O 1
ATOM 833 N N . PRO A 1 110 ? -7.248 -10.428 16.261 1.00 93.12 110 PRO A N 1
ATOM 834 C CA . PRO A 1 110 ? -8.230 -9.929 15.287 1.00 93.12 110 PRO A CA 1
ATOM 835 C C . PRO A 1 110 ? -7.704 -8.822 14.354 1.00 93.12 110 PRO A C 1
ATOM 837 O O . PRO A 1 110 ? -8.327 -8.509 13.333 1.00 93.12 110 PRO A O 1
ATOM 840 N N . LEU A 1 111 ? -6.567 -8.205 14.689 1.00 94.88 111 LEU A N 1
ATOM 841 C CA . LEU A 1 111 ? -5.939 -7.124 13.930 1.00 94.88 111 LEU A CA 1
ATOM 842 C C . LEU A 1 111 ? -4.936 -7.615 12.883 1.00 94.88 111 LEU A C 1
ATOM 844 O O . LEU A 1 111 ? -4.489 -6.803 12.074 1.00 94.88 111 LEU A O 1
ATOM 848 N N . VAL A 1 112 ? -4.625 -8.916 12.832 1.00 94.56 112 VAL A N 1
ATOM 849 C CA . VAL A 1 112 ? -3.688 -9.509 11.857 1.00 94.56 112 VAL A CA 1
ATOM 850 C C . VAL A 1 112 ? -3.932 -9.022 10.417 1.00 94.56 112 VAL A C 1
ATOM 852 O O . VAL A 1 112 ? -2.973 -8.575 9.784 1.00 94.56 112 VAL A O 1
ATOM 855 N N . PRO A 1 113 ? -5.174 -8.998 9.883 1.00 93.25 113 PRO A N 1
ATOM 856 C CA . PRO A 1 113 ? -5.419 -8.484 8.534 1.00 93.25 113 PRO A CA 1
ATOM 857 C C . PRO A 1 113 ? -5.095 -6.990 8.365 1.00 93.25 113 PRO A C 1
ATOM 859 O O . PRO A 1 113 ? -4.631 -6.577 7.300 1.00 93.25 113 PRO A O 1
ATOM 862 N N . THR A 1 114 ? -5.319 -6.176 9.400 1.00 92.81 114 THR A N 1
ATOM 863 C CA . THR A 1 114 ? -5.023 -4.733 9.383 1.00 92.81 114 THR A CA 1
ATOM 864 C C . THR A 1 114 ? -3.519 -4.495 9.400 1.00 92.81 114 THR A C 1
ATOM 866 O O . THR A 1 114 ? -3.019 -3.751 8.557 1.00 92.81 114 THR A O 1
ATOM 869 N N . VAL A 1 115 ? -2.785 -5.186 10.278 1.00 94.12 115 VAL A N 1
ATOM 870 C CA . VAL A 1 115 ? -1.316 -5.100 10.353 1.00 94.12 115 VAL A CA 1
ATOM 871 C C . VAL A 1 115 ? -0.674 -5.587 9.055 1.00 94.12 115 VAL A C 1
ATOM 873 O O . VAL A 1 115 ? 0.195 -4.910 8.504 1.00 94.12 115 VAL A O 1
ATOM 876 N N . TYR A 1 116 ? -1.161 -6.700 8.496 1.00 94.25 116 TYR A N 1
ATOM 877 C CA . TYR A 1 116 ? -0.744 -7.172 7.175 1.00 94.25 116 TYR A CA 1
ATOM 878 C C . TYR A 1 116 ? -0.978 -6.104 6.100 1.00 94.25 116 TYR A C 1
ATOM 880 O O . TYR A 1 116 ? -0.079 -5.781 5.324 1.00 94.25 116 TYR A O 1
ATOM 888 N N . GLY A 1 117 ? -2.176 -5.513 6.072 1.00 91.38 117 GLY A N 1
ATOM 889 C CA . GLY A 1 117 ? -2.528 -4.457 5.128 1.00 91.38 117 GLY A CA 1
ATOM 890 C C . GLY A 1 117 ? -1.664 -3.201 5.267 1.00 91.38 117 GLY A C 1
ATOM 891 O O . GLY A 1 117 ? -1.386 -2.560 4.253 1.00 91.38 117 GLY A O 1
ATOM 892 N N . TYR A 1 118 ? -1.232 -2.865 6.484 1.00 92.38 118 TYR A N 1
ATOM 893 C CA . TYR A 1 118 ? -0.329 -1.748 6.753 1.00 92.38 118 TYR A CA 1
ATOM 894 C C . TYR A 1 118 ? 1.087 -2.023 6.249 1.00 92.38 118 TYR A C 1
ATOM 896 O O . TYR A 1 118 ? 1.624 -1.204 5.506 1.00 92.38 118 TYR A O 1
ATOM 904 N N . ILE A 1 119 ? 1.664 -3.185 6.582 1.00 92.12 119 ILE A N 1
ATOM 905 C CA . ILE A 1 119 ? 2.989 -3.599 6.092 1.00 92.12 119 ILE A CA 1
ATOM 906 C C . ILE A 1 119 ? 2.999 -3.629 4.564 1.00 92.12 119 ILE A C 1
ATOM 908 O O . ILE A 1 119 ? 3.898 -3.082 3.930 1.00 92.12 119 ILE A O 1
ATOM 912 N N . TYR A 1 120 ? 1.948 -4.187 3.963 1.00 90.62 120 TYR A N 1
ATOM 913 C CA . TYR A 1 120 ? 1.783 -4.180 2.516 1.00 90.62 120 TYR A CA 1
ATOM 914 C C . TYR A 1 120 ? 1.702 -2.752 1.955 1.00 90.62 120 TYR A C 1
ATOM 916 O O . TYR A 1 120 ? 2.287 -2.453 0.920 1.00 90.62 120 TYR A O 1
ATOM 924 N N . GLY A 1 121 ? 1.007 -1.842 2.641 1.00 89.00 121 GLY A N 1
ATOM 925 C CA . GLY A 1 121 ? 0.967 -0.423 2.286 1.00 89.00 121 GLY A CA 1
ATOM 926 C C . GLY A 1 121 ? 2.335 0.262 2.372 1.00 89.00 121 GLY A C 1
ATOM 927 O O . GLY A 1 121 ? 2.664 1.048 1.487 1.00 89.00 121 GLY A O 1
ATOM 928 N N . GLN A 1 122 ? 3.140 -0.054 3.393 1.00 89.50 122 GLN A N 1
ATOM 929 C CA . GLN A 1 122 ? 4.515 0.440 3.527 1.00 89.50 122 GLN A CA 1
ATOM 930 C C . GLN A 1 122 ? 5.386 -0.047 2.374 1.00 89.50 122 GLN A C 1
ATOM 932 O O . GLN A 1 122 ? 6.035 0.764 1.719 1.00 89.50 122 GLN A O 1
ATOM 937 N N . PHE A 1 123 ? 5.323 -1.339 2.062 1.00 89.06 123 PHE A N 1
ATOM 938 C CA . PHE A 1 123 ? 5.982 -1.910 0.893 1.00 89.06 123 PHE A CA 1
ATOM 939 C C . PHE A 1 123 ? 5.605 -1.149 -0.395 1.00 89.06 123 PHE A C 1
ATOM 941 O O . PHE A 1 123 ? 6.474 -0.646 -1.101 1.00 89.06 123 PHE A O 1
ATOM 948 N N . ARG A 1 124 ? 4.305 -0.950 -0.659 1.00 86.56 124 ARG A N 1
ATOM 949 C CA . ARG A 1 124 ? 3.847 -0.234 -1.864 1.00 86.56 124 ARG A CA 1
ATOM 950 C C . ARG A 1 124 ? 4.390 1.192 -1.975 1.00 86.56 124 ARG A C 1
ATOM 952 O O . ARG A 1 124 ? 4.585 1.677 -3.084 1.00 86.56 124 ARG A O 1
ATOM 959 N N . ARG A 1 125 ? 4.556 1.881 -0.843 1.00 85.44 125 ARG A N 1
ATOM 960 C CA . ARG A 1 125 ? 5.072 3.255 -0.801 1.00 85.44 125 ARG A CA 1
ATOM 961 C C . ARG A 1 125 ? 6.580 3.311 -1.017 1.00 85.44 125 ARG A C 1
ATOM 963 O O . ARG A 1 125 ? 7.016 4.172 -1.764 1.00 85.44 125 ARG A O 1
ATOM 970 N N . ASN A 1 126 ? 7.339 2.413 -0.387 1.00 85.31 126 ASN A N 1
ATOM 971 C CA . ASN A 1 126 ? 8.803 2.412 -0.477 1.00 85.31 126 ASN A CA 1
ATOM 972 C C . ASN A 1 126 ? 9.298 2.010 -1.871 1.00 85.31 126 ASN A C 1
ATOM 974 O O . ASN A 1 126 ? 10.240 2.608 -2.365 1.00 85.31 126 ASN A O 1
ATOM 978 N N . PHE A 1 127 ? 8.618 1.070 -2.532 1.00 84.19 127 PHE A N 1
ATOM 979 C CA . PHE A 1 127 ? 9.050 0.542 -3.834 1.00 84.19 127 PHE A CA 1
ATOM 980 C C . PHE A 1 127 ? 8.211 1.056 -5.015 1.00 84.19 127 PHE A C 1
ATOM 982 O O . PHE A 1 127 ? 8.287 0.523 -6.115 1.00 84.19 127 PHE A O 1
ATOM 989 N N . GLY A 1 128 ? 7.289 2.006 -4.797 1.00 82.06 128 GLY A N 1
ATOM 990 C CA . GLY A 1 128 ? 6.388 2.525 -5.845 1.00 82.06 128 GLY A CA 1
ATOM 991 C C . GLY A 1 128 ? 5.456 1.481 -6.492 1.00 82.06 128 GLY A C 1
ATOM 992 O O . GLY A 1 128 ? 4.694 1.785 -7.415 1.00 82.06 128 GLY A O 1
ATOM 993 N N . CYS A 1 129 ? 5.471 0.240 -6.010 1.00 80.94 129 CYS A N 1
ATOM 994 C CA . CYS A 1 129 ? 4.783 -0.881 -6.625 1.00 80.94 129 CYS A CA 1
ATOM 995 C C . CYS A 1 129 ? 3.327 -0.954 -6.158 1.00 80.94 129 CYS A C 1
ATOM 997 O O . CYS A 1 129 ? 3.017 -0.928 -4.969 1.00 80.94 129 CYS A O 1
ATOM 999 N N . ARG A 1 130 ? 2.372 -1.108 -7.085 1.00 79.75 130 ARG A N 1
ATOM 1000 C CA . ARG A 1 130 ? 0.953 -1.315 -6.715 1.00 79.75 130 ARG A CA 1
ATOM 1001 C C . ARG A 1 130 ? 0.664 -2.740 -6.229 1.00 79.75 130 ARG A C 1
ATOM 1003 O O . ARG A 1 130 ? -0.298 -2.941 -5.484 1.00 79.75 130 ARG A O 1
ATOM 1010 N N . ARG A 1 131 ? 1.458 -3.714 -6.677 1.00 83.25 131 ARG A N 1
ATOM 1011 C CA . ARG A 1 131 ? 1.336 -5.148 -6.380 1.00 83.25 131 ARG A CA 1
ATOM 1012 C C . ARG A 1 131 ? 2.723 -5.737 -6.140 1.00 83.25 131 ARG A C 1
ATOM 1014 O O . ARG A 1 131 ? 3.656 -5.276 -6.789 1.00 83.25 131 ARG A O 1
ATOM 1021 N N . LEU A 1 132 ? 2.835 -6.750 -5.275 1.00 82.56 132 LEU A N 1
ATOM 1022 C CA . LEU A 1 132 ? 4.090 -7.498 -5.091 1.00 82.56 132 LEU A CA 1
ATOM 1023 C C . LEU A 1 132 ? 4.570 -8.091 -6.415 1.00 82.56 132 LEU A C 1
ATOM 1025 O O . LEU A 1 132 ? 5.741 -7.972 -6.738 1.00 82.56 132 LEU A O 1
ATOM 1029 N N . SER A 1 133 ? 3.651 -8.615 -7.228 1.00 81.06 133 SER A N 1
ATOM 1030 C CA . SER A 1 133 ? 3.965 -9.120 -8.565 1.00 81.06 133 SER A CA 1
ATOM 1031 C C . SER A 1 133 ? 4.676 -8.105 -9.478 1.00 81.06 133 SER A C 1
ATOM 1033 O O . SER A 1 133 ? 5.328 -8.504 -10.425 1.00 81.06 133 SER A O 1
ATOM 1035 N N . ARG A 1 134 ? 4.548 -6.790 -9.253 1.00 81.69 134 ARG A N 1
ATOM 1036 C CA . ARG A 1 134 ? 5.088 -5.745 -10.151 1.00 81.69 134 ARG A CA 1
ATOM 1037 C C . ARG A 1 134 ? 6.438 -5.179 -9.713 1.00 81.69 134 ARG A C 1
ATOM 1039 O O . ARG A 1 134 ? 6.817 -4.108 -10.168 1.00 81.69 134 ARG A O 1
ATOM 1046 N N . VAL A 1 135 ? 7.107 -5.875 -8.808 1.00 76.06 135 VAL A N 1
ATOM 1047 C CA . VAL A 1 135 ? 8.448 -5.542 -8.337 1.00 76.06 135 VAL A CA 1
ATOM 1048 C C . VAL A 1 135 ? 9.476 -5.773 -9.444 1.00 76.06 135 VAL A C 1
ATOM 1050 O O . VAL A 1 135 ? 9.451 -6.859 -10.026 1.00 76.06 135 VAL A O 1
ATOM 1053 N N . PRO A 1 136 ? 10.394 -4.825 -9.696 1.00 74.88 136 PRO A N 1
ATOM 1054 C CA . PRO A 1 136 ? 11.558 -5.060 -10.544 1.00 74.88 136 PRO A CA 1
ATOM 1055 C C . PRO A 1 136 ? 12.425 -6.212 -10.002 1.00 74.88 136 PRO A C 1
ATOM 1057 O O . PRO A 1 136 ? 12.701 -6.244 -8.799 1.00 74.88 136 PRO A O 1
ATOM 1060 N N . PRO A 1 137 ? 12.905 -7.166 -10.824 1.00 75.12 137 PRO A N 1
ATOM 1061 C CA . PRO A 1 137 ? 13.645 -8.322 -10.316 1.00 75.12 137 PRO A CA 1
ATOM 1062 C C . PRO A 1 137 ? 14.941 -7.946 -9.596 1.00 75.12 137 PRO A C 1
ATOM 1064 O O . PRO A 1 137 ? 15.331 -8.652 -8.665 1.00 75.12 137 PRO A O 1
ATOM 1067 N N . GLN A 1 138 ? 15.588 -6.854 -10.016 1.00 76.12 138 GLN A N 1
ATOM 1068 C CA . GLN A 1 138 ? 16.801 -6.323 -9.393 1.00 76.12 138 GLN A CA 1
ATOM 1069 C C . GLN A 1 138 ? 16.570 -5.865 -7.946 1.00 76.12 138 GLN A C 1
ATOM 1071 O O . GLN A 1 138 ? 17.443 -6.053 -7.106 1.00 76.12 138 GLN A O 1
ATOM 1076 N N . GLU A 1 139 ? 15.368 -5.386 -7.617 1.00 82.19 139 GLU A N 1
ATOM 1077 C CA . GLU A 1 139 ? 15.007 -4.932 -6.266 1.00 82.19 139 GLU A CA 1
ATOM 1078 C C . GLU A 1 139 ? 14.563 -6.088 -5.354 1.00 82.19 139 GLU A C 1
ATOM 1080 O O . GLU A 1 139 ? 14.269 -5.889 -4.176 1.00 82.19 139 GLU A O 1
ATOM 1085 N N . TYR A 1 140 ? 14.498 -7.328 -5.859 1.00 87.69 140 TYR A N 1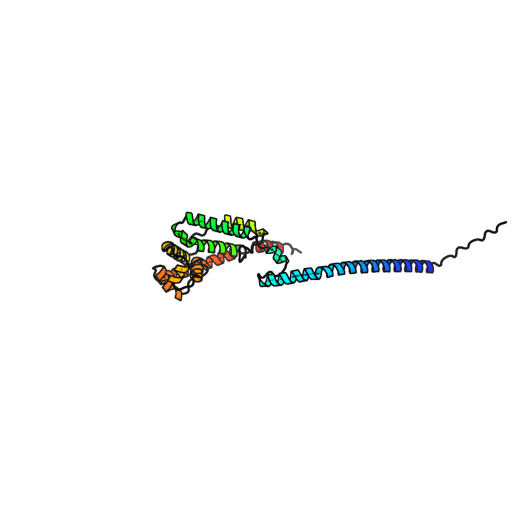
ATOM 1086 C CA . TYR A 1 140 ? 13.948 -8.454 -5.099 1.00 87.69 140 TYR A CA 1
ATOM 1087 C C . TYR A 1 140 ? 14.662 -8.674 -3.759 1.00 87.69 140 TYR A C 1
ATOM 1089 O O . TYR A 1 140 ? 14.003 -8.839 -2.732 1.00 87.69 140 TYR A O 1
ATOM 1097 N N . GLN A 1 141 ? 16.000 -8.669 -3.755 1.00 90.19 141 GLN A N 1
ATOM 1098 C CA . GLN A 1 141 ? 16.772 -8.875 -2.525 1.00 90.19 141 GLN A CA 1
ATOM 1099 C C . GLN A 1 141 ? 16.618 -7.703 -1.555 1.00 90.19 141 GLN A C 1
ATOM 1101 O O . GLN A 1 141 ? 16.472 -7.928 -0.355 1.00 90.19 141 GLN A O 1
ATOM 1106 N N . GLU A 1 142 ? 16.561 -6.473 -2.066 1.00 89.31 142 GLU A N 1
ATOM 1107 C CA . GLU A 1 142 ? 16.301 -5.280 -1.255 1.00 89.31 142 GLU A CA 1
ATOM 1108 C C . GLU A 1 142 ? 14.927 -5.352 -0.584 1.00 89.31 142 GLU A C 1
ATOM 1110 O O . GLU A 1 142 ? 14.786 -5.017 0.588 1.00 89.31 142 GLU A O 1
ATOM 1115 N N . ILE A 1 143 ? 13.914 -5.870 -1.281 1.00 89.75 143 ILE A N 1
ATOM 1116 C CA . ILE A 1 143 ? 12.568 -6.056 -0.729 1.00 89.75 143 ILE A CA 1
ATOM 1117 C C . ILE A 1 143 ? 12.535 -7.168 0.311 1.00 89.75 143 ILE A C 1
ATOM 1119 O O . ILE A 1 143 ? 11.877 -7.022 1.344 1.00 89.75 143 ILE A O 1
ATOM 1123 N N . VAL A 1 144 ? 13.221 -8.284 0.058 1.00 93.31 144 VAL A N 1
ATOM 1124 C CA . VAL A 1 144 ? 13.360 -9.356 1.049 1.00 93.31 144 VAL A CA 1
ATOM 1125 C C . VAL A 1 144 ? 13.999 -8.799 2.320 1.00 93.31 144 VAL A C 1
ATOM 1127 O O . VAL A 1 144 ? 13.477 -9.033 3.413 1.00 93.31 144 VAL A O 1
ATOM 1130 N N . GLU A 1 145 ? 15.074 -8.025 2.186 1.00 93.31 145 GLU A N 1
ATOM 1131 C CA . GLU A 1 145 ? 15.774 -7.431 3.321 1.00 93.31 145 GLU A CA 1
ATOM 1132 C C . GLU A 1 145 ? 14.939 -6.355 4.018 1.00 93.31 145 GLU A C 1
ATOM 1134 O O . GLU A 1 145 ? 14.830 -6.350 5.246 1.00 93.31 145 GLU A O 1
ATOM 1139 N N . PHE A 1 146 ? 14.228 -5.521 3.259 1.00 92.69 146 PHE A N 1
ATOM 1140 C CA . PHE A 1 146 ? 13.241 -4.591 3.794 1.00 92.69 146 PHE A CA 1
ATOM 1141 C C . PHE A 1 146 ? 12.185 -5.329 4.6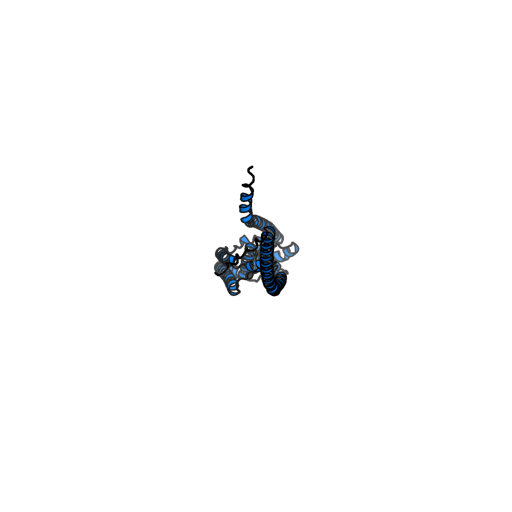17 1.00 92.69 146 PHE A C 1
ATOM 1143 O O . PHE A 1 146 ? 11.943 -4.973 5.763 1.00 92.69 146 PHE A O 1
ATOM 1150 N N . ILE A 1 147 ? 11.575 -6.402 4.100 1.00 93.06 147 ILE A N 1
ATOM 1151 C CA . ILE A 1 147 ? 10.562 -7.167 4.843 1.00 93.06 147 ILE A CA 1
ATOM 1152 C C . ILE A 1 147 ? 11.169 -7.802 6.100 1.00 93.06 147 ILE A C 1
ATOM 1154 O O . ILE A 1 147 ? 10.502 -7.838 7.138 1.00 93.06 147 ILE A O 1
ATOM 1158 N N . ARG A 1 148 ? 12.416 -8.288 6.051 1.00 94.06 148 ARG A N 1
ATOM 1159 C CA . ARG A 1 148 ? 13.122 -8.874 7.207 1.00 94.06 148 ARG A CA 1
ATOM 1160 C C . ARG A 1 148 ? 13.430 -7.848 8.291 1.00 94.06 148 ARG A C 1
ATOM 1162 O O . ARG A 1 148 ? 13.187 -8.133 9.463 1.00 94.06 148 ARG A O 1
ATOM 1169 N N . THR A 1 149 ? 13.839 -6.644 7.917 1.00 94.31 149 THR A N 1
ATOM 1170 C CA . THR A 1 149 ? 14.199 -5.563 8.850 1.00 94.31 149 THR A CA 1
ATOM 1171 C C . THR A 1 149 ? 13.003 -4.715 9.287 1.00 94.31 149 THR A C 1
ATOM 1173 O O . THR A 1 149 ? 13.032 -4.119 10.360 1.00 94.31 149 THR A O 1
ATOM 1176 N N . LEU A 1 150 ? 11.899 -4.721 8.528 1.00 92.81 150 LEU A N 1
ATOM 1177 C CA . LEU A 1 150 ? 10.724 -3.885 8.788 1.00 92.81 150 LEU A CA 1
ATOM 1178 C C . LEU A 1 150 ? 10.128 -4.140 10.173 1.00 92.81 150 LEU A C 1
ATOM 1180 O O . LEU A 1 150 ? 9.522 -5.183 10.414 1.00 92.81 150 LEU A O 1
ATOM 1184 N N . ARG A 1 151 ? 10.210 -3.183 11.085 1.00 94.38 151 ARG A N 1
ATOM 1185 C CA . ARG A 1 151 ? 9.529 -3.303 12.375 1.00 94.38 151 ARG A CA 1
ATOM 1186 C C . ARG A 1 151 ? 8.012 -3.429 12.166 1.00 94.38 151 ARG A C 1
ATOM 1188 O O . ARG A 1 151 ? 7.413 -2.646 11.431 1.00 94.38 151 ARG A O 1
ATOM 1195 N N . VAL A 1 152 ? 7.381 -4.410 12.817 1.00 92.81 152 VAL A N 1
ATOM 1196 C CA . VAL A 1 152 ? 5.911 -4.485 12.853 1.00 92.81 152 VAL A CA 1
ATOM 1197 C C . VAL A 1 152 ? 5.408 -3.303 13.681 1.00 92.81 152 VAL A C 1
ATOM 1199 O O . VAL A 1 152 ? 5.918 -3.111 14.790 1.00 92.81 152 VAL A O 1
ATOM 1202 N N . PRO A 1 153 ? 4.464 -2.498 13.163 1.00 92.56 153 PRO A N 1
ATOM 1203 C CA . PRO A 1 153 ? 4.042 -1.287 13.844 1.00 92.56 153 PRO A CA 1
ATOM 1204 C C . PRO A 1 153 ? 3.447 -1.596 15.218 1.00 92.56 153 PRO A C 1
ATOM 1206 O O . PRO A 1 153 ? 2.669 -2.541 15.388 1.00 92.56 153 PRO A O 1
ATOM 1209 N N . SER A 1 154 ? 3.798 -0.769 16.194 1.00 93.38 154 SER A N 1
ATOM 1210 C CA . SER A 1 154 ? 3.072 -0.679 17.452 1.00 93.38 154 SER A CA 1
ATOM 1211 C C . SER A 1 154 ? 1.716 -0.003 17.226 1.00 93.38 154 SER A C 1
ATOM 1213 O O . SER A 1 154 ? 1.514 0.682 16.225 1.00 93.38 154 SER A O 1
ATOM 1215 N N . LEU A 1 155 ? 0.774 -0.153 18.162 1.00 93.31 155 LEU A N 1
ATOM 1216 C CA . LEU A 1 155 ? -0.512 0.551 18.070 1.00 93.31 155 LEU A CA 1
ATOM 1217 C C . LEU A 1 155 ? -0.341 2.079 18.037 1.00 93.31 155 LEU A C 1
ATOM 1219 O O . LEU A 1 155 ? -1.109 2.756 17.362 1.00 93.31 155 LEU A O 1
ATOM 1223 N N . ALA A 1 156 ? 0.681 2.611 18.714 1.00 94.00 156 ALA A N 1
ATOM 1224 C CA . ALA A 1 156 ? 0.970 4.042 18.724 1.00 94.00 156 ALA A CA 1
ATOM 1225 C C . ALA A 1 156 ? 1.385 4.567 17.339 1.00 94.00 156 ALA A C 1
ATOM 1227 O O . ALA A 1 156 ? 1.098 5.716 17.015 1.00 94.00 156 ALA A O 1
ATOM 1228 N N . ASP A 1 157 ? 1.972 3.715 16.494 1.00 93.69 157 ASP A N 1
ATOM 1229 C CA . ASP A 1 157 ? 2.455 4.094 15.160 1.00 93.69 157 ASP A CA 1
ATOM 1230 C C . ASP A 1 157 ? 1.299 4.414 14.191 1.00 93.69 157 ASP A C 1
ATOM 1232 O O . ASP A 1 157 ? 1.508 5.014 13.138 1.00 93.69 157 ASP A O 1
ATOM 1236 N N . PHE A 1 158 ? 0.069 4.015 14.531 1.00 94.38 158 PHE A N 1
ATOM 1237 C CA . PHE A 1 158 ? -1.129 4.322 13.746 1.00 94.38 158 PHE A CA 1
ATOM 1238 C C . PHE A 1 158 ? -1.773 5.659 14.136 1.00 94.38 158 PHE A C 1
ATOM 1240 O O . PHE A 1 158 ? -2.620 6.166 13.399 1.00 94.38 158 PHE A O 1
ATOM 1247 N N . GLY A 1 159 ? -1.373 6.237 15.269 1.00 96.75 159 GLY A N 1
ATOM 1248 C CA . GLY A 1 159 ? -1.966 7.436 15.845 1.00 96.75 159 GLY A CA 1
ATOM 1249 C C . GLY A 1 159 ? -3.109 7.151 16.833 1.00 96.75 159 GLY A C 1
ATOM 1250 O O . GLY A 1 159 ? -3.555 6.011 16.996 1.00 96.75 159 GLY A O 1
ATOM 1251 N N . PRO A 1 160 ? -3.578 8.190 17.543 1.00 97.88 160 PRO A N 1
ATOM 1252 C CA . PRO A 1 160 ? -4.387 8.042 18.753 1.00 97.88 160 PRO A CA 1
ATOM 1253 C C . PRO A 1 160 ? -5.781 7.461 18.499 1.00 97.88 160 PRO A C 1
ATOM 1255 O O . PRO A 1 160 ? -6.200 6.535 19.195 1.00 97.88 160 PRO A O 1
ATOM 1258 N N . LEU A 1 161 ? -6.508 7.961 17.495 1.00 98.00 161 LEU A N 1
ATOM 1259 C CA . LEU A 1 161 ? -7.838 7.442 17.171 1.00 98.00 161 LEU A CA 1
ATOM 1260 C C . LEU A 1 161 ? -7.749 6.018 16.615 1.00 98.00 161 LEU A C 1
ATOM 1262 O O . LEU A 1 161 ? -8.534 5.151 17.004 1.00 98.00 161 LEU A O 1
ATOM 1266 N N . ALA A 1 162 ? -6.797 5.783 15.711 1.00 97.62 162 ALA A N 1
ATOM 1267 C CA . ALA A 1 162 ? -6.592 4.484 15.089 1.00 97.62 162 ALA A CA 1
ATOM 1268 C C . ALA A 1 162 ? -6.273 3.405 16.134 1.00 97.62 162 ALA A C 1
ATOM 1270 O O . ALA A 1 162 ? -6.903 2.345 16.135 1.00 97.62 162 ALA A O 1
ATOM 1271 N N . ALA A 1 163 ? -5.373 3.709 17.077 1.00 97.06 163 ALA A N 1
ATOM 1272 C CA . ALA A 1 163 ? -5.026 2.827 18.185 1.00 97.06 163 ALA A CA 1
ATOM 1273 C C . ALA A 1 163 ? -6.258 2.451 19.021 1.00 97.06 163 ALA A C 1
ATOM 1275 O O . ALA A 1 163 ? -6.512 1.269 19.249 1.00 97.06 163 ALA A O 1
ATOM 1276 N N . VAL A 1 164 ? -7.064 3.439 19.431 1.00 97.94 164 VAL A N 1
ATOM 1277 C CA . VAL A 1 164 ? -8.279 3.210 20.233 1.00 97.94 164 VAL A CA 1
ATOM 1278 C C . VAL A 1 164 ? -9.300 2.356 19.478 1.00 97.94 164 VAL A C 1
ATOM 1280 O O . VAL A 1 164 ? -9.895 1.448 20.065 1.00 97.94 164 VAL A O 1
ATOM 1283 N N . LEU A 1 165 ? -9.483 2.609 18.179 1.00 97.56 165 LEU A N 1
ATOM 1284 C CA . LEU A 1 165 ? -10.395 1.849 17.324 1.00 97.56 165 LEU A CA 1
ATOM 1285 C C . LEU A 1 165 ? -9.959 0.385 17.194 1.00 97.56 165 LEU A C 1
ATOM 1287 O O . LEU A 1 165 ? -10.772 -0.527 17.356 1.00 97.56 165 LEU A O 1
ATOM 1291 N N . MET A 1 166 ? -8.666 0.163 16.956 1.00 97.12 166 MET A N 1
ATOM 1292 C CA . MET A 1 166 ? -8.071 -1.166 16.855 1.00 97.12 166 MET A CA 1
ATOM 1293 C C . MET A 1 166 ? -8.165 -1.931 18.180 1.00 97.12 166 MET A C 1
ATOM 1295 O O . MET A 1 166 ? -8.564 -3.093 18.175 1.00 97.12 166 MET A O 1
ATOM 1299 N N . VAL A 1 167 ? -7.877 -1.288 19.316 1.00 96.75 167 VAL A N 1
ATOM 1300 C CA . VAL A 1 167 ? -8.017 -1.908 20.646 1.00 96.75 167 VAL A CA 1
ATOM 1301 C C . VAL A 1 167 ? -9.463 -2.320 20.907 1.00 96.75 167 VAL A C 1
ATOM 1303 O O . VAL A 1 167 ? -9.700 -3.473 21.249 1.00 96.75 167 VAL A O 1
ATOM 1306 N N . ASN A 1 168 ? -10.438 -1.434 20.680 1.00 97.38 168 ASN A N 1
ATOM 1307 C CA . ASN A 1 168 ? -11.856 -1.766 20.861 1.00 97.38 168 ASN A CA 1
ATOM 1308 C C . ASN A 1 168 ? -12.279 -2.939 19.980 1.00 97.38 168 ASN A C 1
ATOM 1310 O O . ASN A 1 168 ? -12.885 -3.899 20.453 1.00 97.38 168 ASN A O 1
ATOM 1314 N N . ARG A 1 169 ? -11.886 -2.923 18.704 1.00 96.56 169 ARG A N 1
ATOM 1315 C CA . ARG A 1 169 ? -12.184 -4.029 17.796 1.00 96.56 169 ARG A CA 1
ATOM 1316 C C . ARG A 1 169 ? -11.575 -5.354 18.261 1.00 96.56 169 ARG A C 1
ATOM 1318 O O . ARG A 1 169 ? -12.225 -6.393 18.147 1.00 96.56 169 ARG A O 1
ATOM 1325 N N . ALA A 1 170 ? -10.343 -5.311 18.758 1.00 96.38 170 ALA A N 1
ATOM 1326 C CA . ALA A 1 170 ? -9.647 -6.471 19.287 1.00 96.38 170 ALA A CA 1
ATOM 1327 C C . ALA A 1 170 ? -10.333 -7.018 20.551 1.00 96.38 170 ALA A C 1
ATOM 1329 O O . ALA A 1 170 ? -10.571 -8.221 20.626 1.00 96.38 170 ALA A O 1
ATOM 1330 N N . MET A 1 171 ? -10.751 -6.141 21.474 1.00 96.00 171 MET A N 1
ATOM 1331 C CA . MET A 1 171 ? -11.511 -6.511 22.678 1.00 96.00 171 MET A CA 1
ATOM 1332 C C . MET A 1 171 ? -12.848 -7.180 22.345 1.00 96.00 171 MET A C 1
ATOM 1334 O O . MET A 1 171 ? -13.198 -8.184 22.956 1.00 96.00 171 MET A O 1
ATOM 1338 N N . PHE A 1 172 ? -13.572 -6.677 21.340 1.00 95.44 172 PHE A N 1
ATOM 1339 C CA . PHE A 1 172 ? -14.818 -7.299 20.881 1.00 95.44 172 PHE A CA 1
ATOM 1340 C C . PHE A 1 172 ? -14.603 -8.568 20.041 1.00 95.44 172 PHE A C 1
ATOM 1342 O O . PHE A 1 172 ? -15.570 -9.254 19.716 1.00 95.44 172 PHE A O 1
ATOM 1349 N N . GLY A 1 173 ? -13.367 -8.875 19.634 1.00 95.81 173 GLY A N 1
ATOM 1350 C CA . GLY A 1 173 ? -13.070 -10.030 18.785 1.00 95.81 173 GLY A CA 1
ATOM 1351 C C . GLY A 1 173 ? -13.698 -9.958 17.388 1.00 95.81 173 GLY A C 1
ATOM 1352 O O . GLY A 1 173 ? -13.913 -10.993 16.760 1.00 95.81 173 GLY A O 1
ATOM 1353 N N . ILE A 1 174 ? -14.019 -8.759 16.883 1.00 95.94 174 ILE A N 1
ATOM 1354 C CA . ILE A 1 174 ? -14.744 -8.600 15.612 1.00 95.94 174 ILE A CA 1
ATOM 1355 C C . ILE A 1 174 ? -13.829 -8.218 14.441 1.00 95.94 174 ILE A C 1
ATOM 1357 O O . ILE A 1 174 ? -12.778 -7.586 14.575 1.00 95.94 174 ILE A O 1
ATOM 1361 N N . SER A 1 175 ? -14.250 -8.582 13.230 1.00 95.31 175 SER A N 1
ATOM 1362 C CA . SER A 1 175 ? -13.569 -8.172 11.999 1.00 95.31 175 SER A CA 1
ATOM 1363 C C . SER A 1 175 ? -13.833 -6.696 11.674 1.00 95.31 175 SER A C 1
ATOM 1365 O O . SER A 1 175 ? -14.835 -6.121 12.103 1.00 95.31 175 SER A O 1
ATOM 1367 N N . ALA A 1 176 ? -12.975 -6.079 10.855 1.00 95.44 176 ALA A N 1
ATOM 1368 C CA . ALA A 1 176 ? -13.198 -4.711 10.370 1.00 95.44 176 ALA A CA 1
ATOM 1369 C C . ALA A 1 176 ? -14.524 -4.575 9.597 1.00 95.44 176 ALA A C 1
ATOM 1371 O O . ALA A 1 176 ? -15.189 -3.546 9.676 1.00 95.44 176 ALA A O 1
ATOM 1372 N N . ALA A 1 177 ? -14.946 -5.628 8.884 1.00 96.25 177 ALA A N 1
ATOM 1373 C CA . ALA A 1 177 ? -16.233 -5.652 8.195 1.00 96.25 177 ALA A CA 1
ATOM 1374 C C . ALA A 1 177 ? -17.414 -5.619 9.174 1.00 96.25 177 ALA A C 1
ATOM 1376 O O . ALA A 1 177 ? -18.371 -4.878 8.956 1.00 96.25 177 ALA A O 1
ATOM 1377 N N . ARG A 1 178 ? -17.326 -6.364 10.283 1.00 97.25 178 ARG A N 1
ATOM 1378 C CA . ARG A 1 178 ? -18.353 -6.344 11.327 1.00 97.25 178 ARG A CA 1
ATOM 1379 C C . ARG A 1 178 ? -18.372 -5.014 12.079 1.00 97.25 178 ARG A C 1
ATOM 1381 O O . ARG A 1 178 ? -19.454 -4.475 12.274 1.00 97.25 178 ARG A O 1
ATOM 1388 N N . ALA A 1 179 ? -17.210 -4.459 12.431 1.00 97.56 179 ALA A N 1
ATOM 1389 C CA . ALA A 1 179 ? -17.114 -3.124 13.030 1.00 97.56 179 ALA A CA 1
ATOM 1390 C C . ALA A 1 179 ? -17.742 -2.053 12.120 1.00 97.56 179 ALA A C 1
ATOM 1392 O O . ALA A 1 179 ? -18.510 -1.214 12.577 1.00 97.56 179 ALA A O 1
ATOM 1393 N N . ALA A 1 180 ? -17.496 -2.133 10.809 1.00 97.94 180 ALA A N 1
ATOM 1394 C CA . ALA A 1 180 ? -18.095 -1.226 9.836 1.00 97.94 180 ALA A CA 1
ATOM 1395 C C . ALA A 1 180 ? -19.626 -1.326 9.806 1.00 97.94 180 ALA A C 1
ATOM 1397 O O . ALA A 1 180 ? -20.298 -0.298 9.803 1.00 97.94 180 ALA A O 1
ATOM 1398 N N . ALA A 1 181 ? -20.170 -2.547 9.858 1.00 98.12 181 ALA A N 1
ATOM 1399 C CA . ALA A 1 181 ? -21.611 -2.768 9.941 1.00 98.12 181 ALA A CA 1
ATOM 1400 C C . ALA A 1 181 ? -22.218 -2.173 11.224 1.00 98.12 181 ALA A C 1
ATOM 1402 O O . ALA A 1 181 ? -23.267 -1.541 11.153 1.00 98.12 181 ALA A O 1
ATOM 1403 N N . VAL A 1 182 ? -21.545 -2.310 12.374 1.00 97.75 182 VAL A N 1
ATOM 1404 C CA . VAL A 1 182 ? -21.978 -1.706 13.651 1.00 97.75 182 VAL A CA 1
ATOM 1405 C C . VAL A 1 182 ? -21.981 -0.176 13.573 1.00 97.75 182 VAL A C 1
ATOM 1407 O O . VAL A 1 182 ? -22.919 0.470 14.033 1.00 97.75 182 VAL A O 1
ATOM 1410 N N . CYS A 1 183 ? -20.967 0.409 12.938 1.00 97.75 183 CYS A N 1
ATOM 1411 C CA . CYS A 1 183 ? -20.857 1.855 12.754 1.00 97.75 183 CYS A CA 1
ATOM 1412 C C . CYS A 1 183 ? -21.728 2.409 11.609 1.00 97.75 183 CYS A C 1
ATOM 1414 O O . CYS A 1 183 ? -21.781 3.624 11.434 1.00 97.75 183 CYS A O 1
ATOM 1416 N N . GLY A 1 184 ? -22.371 1.560 10.800 1.00 98.06 184 GLY A N 1
ATOM 1417 C CA . GLY A 1 184 ? -23.131 1.994 9.622 1.00 98.06 184 GLY A CA 1
ATOM 1418 C C . GLY A 1 184 ? -22.264 2.609 8.514 1.00 98.06 184 GLY A C 1
ATOM 1419 O O . GLY A 1 184 ? -22.696 3.537 7.833 1.00 98.06 184 GLY A O 1
ATOM 1420 N N . VAL A 1 185 ? -21.029 2.127 8.333 1.00 98.31 185 VAL A N 1
ATOM 1421 C CA . VAL A 1 185 ? -20.081 2.626 7.319 1.00 98.31 185 VAL A CA 1
ATOM 1422 C C . VAL A 1 185 ? -19.500 1.493 6.475 1.00 98.31 185 VAL A C 1
ATOM 1424 O O . VAL A 1 185 ? -19.711 0.313 6.740 1.00 98.31 185 VAL A O 1
ATOM 1427 N N . SER A 1 186 ? -18.744 1.832 5.428 1.00 97.88 186 SER A N 1
ATOM 1428 C CA . SER A 1 186 ? -18.064 0.823 4.613 1.00 97.88 186 SER A CA 1
ATOM 1429 C C . SER A 1 186 ? -16.846 0.236 5.337 1.00 97.88 186 SER A C 1
ATOM 1431 O O . SER A 1 186 ? -16.144 0.930 6.075 1.00 97.88 186 SER A O 1
ATOM 1433 N N . SER A 1 187 ? -16.516 -1.033 5.072 1.00 96.19 187 SER A N 1
ATOM 1434 C CA . SER A 1 187 ? -15.301 -1.668 5.622 1.00 96.19 187 SER A CA 1
ATOM 1435 C C . SER A 1 187 ? -14.021 -0.946 5.199 1.00 96.19 187 SER A C 1
ATOM 1437 O O . SER A 1 187 ? -13.035 -0.926 5.934 1.00 96.19 187 SER A O 1
ATOM 1439 N N . ARG A 1 188 ? -14.048 -0.302 4.024 1.00 95.50 188 ARG A N 1
ATOM 1440 C CA . ARG A 1 188 ? -12.959 0.552 3.549 1.00 95.50 188 ARG A CA 1
ATOM 1441 C C . ARG A 1 188 ? -12.757 1.772 4.449 1.00 95.50 188 ARG A C 1
ATOM 1443 O O . ARG A 1 188 ? -11.609 2.104 4.721 1.00 95.50 188 ARG A O 1
ATOM 1450 N N . ALA A 1 189 ? -13.831 2.404 4.927 1.00 97.25 189 ALA A N 1
ATOM 1451 C CA . ALA A 1 189 ? -13.739 3.548 5.832 1.00 97.25 189 ALA A CA 1
ATOM 1452 C C . ALA A 1 189 ? -13.071 3.163 7.160 1.00 97.25 189 ALA A C 1
ATOM 1454 O O . ALA A 1 189 ? -12.079 3.788 7.520 1.00 97.25 189 ALA A O 1
ATOM 1455 N N . ILE A 1 190 ? -13.525 2.080 7.810 1.00 97.56 190 ILE A N 1
ATOM 1456 C CA . ILE A 1 190 ? -12.883 1.553 9.031 1.00 97.56 190 ILE A CA 1
ATOM 1457 C C . ILE A 1 190 ? -11.399 1.285 8.791 1.00 97.56 190 ILE A C 1
ATOM 1459 O O . ILE A 1 190 ? -10.567 1.756 9.555 1.00 97.56 190 ILE A O 1
ATOM 1463 N N . ARG A 1 191 ? -11.044 0.599 7.697 1.00 95.00 191 ARG A N 1
ATOM 1464 C CA . ARG A 1 191 ? -9.638 0.318 7.381 1.00 95.00 191 ARG A CA 1
ATOM 1465 C C . ARG A 1 191 ? -8.814 1.597 7.203 1.00 95.00 191 ARG A C 1
ATOM 1467 O O . ARG A 1 191 ? -7.690 1.656 7.690 1.00 95.00 191 ARG A O 1
ATOM 1474 N N . HIS A 1 192 ? -9.344 2.606 6.511 1.00 95.00 192 HIS A N 1
ATOM 1475 C CA . HIS A 1 192 ? -8.645 3.881 6.332 1.00 95.00 192 HIS A CA 1
ATOM 1476 C C . HIS A 1 192 ? -8.461 4.624 7.667 1.00 95.00 192 HIS A C 1
ATOM 1478 O O . HIS A 1 192 ? -7.445 5.286 7.844 1.00 95.00 192 HIS A O 1
ATOM 1484 N N . TRP A 1 193 ? -9.407 4.505 8.605 1.00 97.38 193 TRP A N 1
ATOM 1485 C CA . TRP A 1 193 ? -9.282 5.095 9.943 1.00 97.38 193 TRP A CA 1
ATOM 1486 C C . TRP A 1 193 ? -8.293 4.322 10.821 1.00 97.38 193 TRP A C 1
ATOM 1488 O O . TRP A 1 193 ? -7.436 4.938 11.439 1.00 97.38 193 TRP A O 1
ATOM 1498 N N . GLU A 1 194 ? -8.340 2.985 10.819 1.00 96.56 194 GLU A N 1
ATOM 1499 C CA . GLU A 1 194 ? -7.393 2.123 11.553 1.00 96.56 194 GLU A CA 1
ATOM 1500 C C . GLU A 1 194 ? -5.949 2.247 11.052 1.00 96.56 194 GLU A C 1
ATOM 1502 O O . GLU A 1 194 ? -5.010 1.998 11.794 1.00 96.56 194 GLU A O 1
ATOM 1507 N N . THR A 1 195 ? -5.748 2.604 9.784 1.00 92.44 195 THR A N 1
ATOM 1508 C CA . THR A 1 195 ? -4.402 2.776 9.206 1.00 92.44 195 THR A CA 1
ATOM 1509 C C . THR A 1 195 ? -3.894 4.214 9.275 1.00 92.44 195 THR A C 1
ATOM 1511 O O . THR A 1 195 ? -2.799 4.487 8.784 1.00 92.44 195 THR A O 1
ATOM 1514 N N . GLY A 1 196 ? -4.687 5.135 9.832 1.00 91.56 196 GLY A N 1
ATOM 1515 C CA . GLY A 1 196 ? -4.373 6.561 9.844 1.00 91.56 196 GLY A CA 1
ATOM 1516 C C . GLY A 1 196 ? -4.356 7.200 8.449 1.00 91.56 196 GLY A C 1
ATOM 1517 O O . GLY A 1 196 ? -3.929 8.337 8.304 1.00 91.56 196 GLY A O 1
ATOM 1518 N N . GLU A 1 197 ? -4.820 6.522 7.393 1.00 91.12 197 GLU A N 1
ATOM 1519 C CA . GLU A 1 197 ? -4.862 7.104 6.045 1.00 91.12 197 GLU A CA 1
ATOM 1520 C C . GLU A 1 197 ? -5.838 8.287 5.981 1.00 91.12 197 GLU A C 1
ATOM 1522 O O . GLU A 1 197 ? -5.515 9.323 5.397 1.00 91.12 197 GLU A O 1
ATOM 1527 N N . ASN A 1 198 ? -7.000 8.148 6.632 1.00 95.44 198 ASN A N 1
ATOM 1528 C CA . ASN A 1 198 ? -8.026 9.184 6.737 1.00 95.44 198 ASN A CA 1
ATOM 1529 C C . ASN A 1 198 ? -8.536 9.324 8.177 1.00 95.44 198 ASN A C 1
ATOM 1531 O O . ASN A 1 198 ? -8.470 8.393 8.972 1.00 95.44 198 ASN A O 1
ATOM 1535 N N . VAL A 1 199 ? -9.148 10.470 8.467 1.00 97.94 199 VAL A N 1
ATOM 1536 C CA . VAL A 1 199 ? -9.868 10.748 9.719 1.00 97.94 199 VAL A CA 1
ATOM 1537 C C . VAL A 1 199 ? -11.381 10.675 9.445 1.00 97.94 199 VAL A C 1
ATOM 1539 O O . VAL A 1 199 ? -11.807 11.037 8.340 1.00 97.94 199 VAL A O 1
ATOM 1542 N N . PRO A 1 200 ? -12.222 10.186 10.376 1.00 98.19 200 PRO A N 1
ATOM 1543 C CA . PRO A 1 200 ? -13.672 10.225 10.210 1.00 98.19 200 PRO A CA 1
ATOM 1544 C C . PRO A 1 200 ? -14.186 11.659 10.032 1.00 98.19 200 PRO A C 1
ATOM 1546 O O . PRO A 1 200 ? -13.756 12.589 10.708 1.00 98.19 200 PRO A O 1
ATOM 1549 N N . SER A 1 201 ? -15.146 11.837 9.124 1.00 98.12 201 SER A N 1
ATOM 1550 C CA . SER A 1 201 ? -15.889 13.095 8.990 1.00 98.12 201 SER A CA 1
ATOM 1551 C C . SER A 1 201 ? -16.830 13.317 10.184 1.00 98.12 201 SER A C 1
ATOM 1553 O O . SER A 1 201 ? -17.309 12.3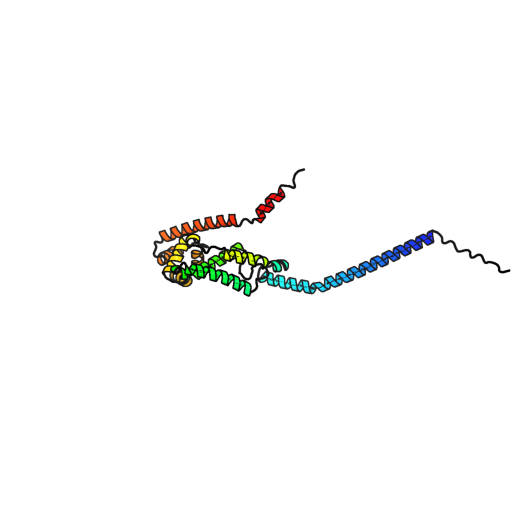14 10.722 1.00 98.12 201 SER A O 1
ATOM 1555 N N . PRO A 1 202 ? -17.225 14.567 10.504 1.00 98.25 202 PRO A N 1
ATOM 1556 C CA . PRO A 1 202 ? -18.132 14.878 11.618 1.00 98.25 202 PRO A CA 1
ATOM 1557 C C . PRO A 1 202 ? -19.405 14.017 11.665 1.00 98.25 202 PRO A C 1
ATOM 1559 O O . PRO A 1 202 ? -19.762 13.489 12.710 1.00 98.25 202 PRO A O 1
ATOM 1562 N N . LYS A 1 203 ? -20.026 13.734 10.510 1.00 98.25 203 LYS A N 1
ATOM 1563 C CA . LYS A 1 203 ? -21.218 12.864 10.416 1.00 98.25 203 LYS A CA 1
ATOM 1564 C C . LYS A 1 203 ? -21.040 11.433 10.956 1.00 98.25 203 LYS A C 1
ATOM 1566 O O . LYS A 1 203 ? -22.029 10.773 11.245 1.00 98.25 203 LYS A O 1
ATOM 1571 N N . ASN A 1 204 ? -19.805 10.935 11.060 1.00 98.50 204 ASN A N 1
ATOM 1572 C CA . ASN A 1 204 ? -19.508 9.580 11.538 1.00 98.50 204 ASN A CA 1
ATOM 1573 C C . ASN A 1 204 ? -19.139 9.548 13.031 1.00 98.50 204 ASN A C 1
ATOM 1575 O O . ASN A 1 204 ? -19.032 8.461 13.600 1.00 98.50 204 ASN A O 1
ATOM 1579 N N . ILE A 1 205 ? -18.938 10.709 13.662 1.00 98.56 205 ILE A N 1
ATOM 1580 C CA . ILE A 1 205 ? -18.546 10.815 15.071 1.00 98.56 205 ILE A CA 1
ATOM 1581 C C . ILE A 1 205 ? -19.592 10.177 15.998 1.00 98.56 205 ILE A C 1
ATOM 1583 O O . ILE A 1 205 ? -19.178 9.354 16.814 1.00 98.56 205 ILE A O 1
ATOM 1587 N N . PRO A 1 206 ? -20.916 10.409 15.848 1.00 98.62 206 PRO A N 1
ATOM 1588 C CA . PRO A 1 206 ? -21.904 9.779 16.730 1.00 98.62 206 PRO A CA 1
ATOM 1589 C C . PRO A 1 206 ? -21.886 8.247 16.665 1.00 98.62 206 PRO A C 1
ATOM 1591 O O . PRO A 1 206 ? -22.076 7.563 17.669 1.00 98.62 206 PRO A O 1
ATOM 1594 N N . ALA A 1 207 ? -21.646 7.678 15.478 1.00 98.00 207 ALA A N 1
ATOM 1595 C CA . ALA A 1 207 ? -21.563 6.230 15.303 1.00 98.00 207 ALA A CA 1
ATOM 1596 C C . ALA A 1 207 ? -20.305 5.644 15.959 1.00 98.00 207 ALA A C 1
ATOM 1598 O O . ALA A 1 207 ? -20.389 4.624 16.640 1.00 98.00 207 ALA A O 1
ATOM 1599 N N . LEU A 1 208 ? -19.159 6.313 15.800 1.00 98.12 208 LEU A N 1
ATOM 1600 C CA . LEU A 1 208 ? -17.916 5.922 16.462 1.00 98.12 208 LEU A CA 1
ATOM 1601 C C . LEU A 1 208 ? -17.993 6.085 17.981 1.00 98.12 208 LEU A C 1
ATOM 1603 O O . LEU A 1 208 ? -17.515 5.215 18.694 1.00 98.12 208 LEU A O 1
ATOM 1607 N N . ALA A 1 209 ? -18.626 7.145 18.480 1.00 98.38 209 ALA A N 1
ATOM 1608 C CA . ALA A 1 209 ? -18.845 7.365 19.907 1.00 98.38 209 ALA A CA 1
ATOM 1609 C C . ALA A 1 209 ? -19.626 6.210 20.545 1.00 98.38 209 ALA A C 1
ATOM 1611 O O . ALA A 1 209 ? -19.197 5.674 21.565 1.00 98.38 209 ALA A O 1
ATOM 1612 N N . ARG A 1 210 ? -20.702 5.748 19.889 1.00 98.06 210 ARG A N 1
ATOM 1613 C CA . ARG A 1 210 ? -21.443 4.551 20.320 1.00 98.06 210 ARG A CA 1
ATOM 1614 C C . ARG A 1 210 ? -20.597 3.282 20.261 1.00 98.06 210 ARG A C 1
ATOM 1616 O O . ARG A 1 210 ? -20.633 2.502 21.200 1.00 98.06 210 ARG A O 1
ATOM 1623 N N . PHE A 1 211 ? -19.842 3.075 19.180 1.00 97.69 211 PHE A N 1
ATOM 1624 C CA . PHE A 1 211 ? -18.999 1.884 19.024 1.00 97.69 211 PHE A CA 1
ATOM 1625 C C . PHE A 1 211 ? -17.862 1.808 20.052 1.00 97.69 211 PHE A C 1
ATOM 1627 O O . PHE A 1 211 ? -17.516 0.723 20.501 1.00 97.69 211 PHE A O 1
ATOM 1634 N N . LEU A 1 212 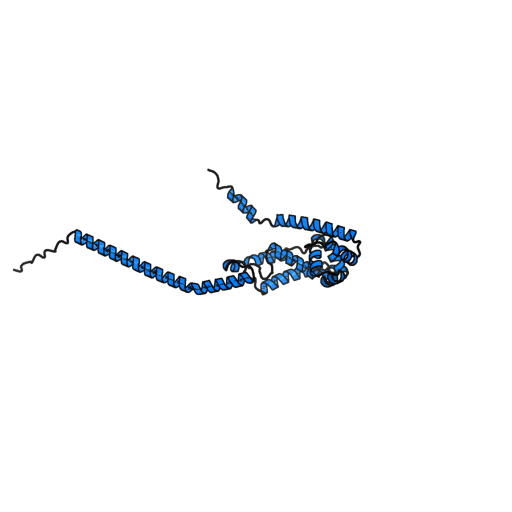? -17.273 2.953 20.397 1.00 97.75 212 LEU A N 1
ATOM 1635 C CA . LEU A 1 212 ? -16.149 3.059 21.328 1.00 97.75 212 LEU A CA 1
ATOM 1636 C C . LEU A 1 212 ? -16.588 3.233 22.787 1.00 97.75 212 LEU A C 1
ATOM 1638 O O . LEU A 1 212 ? -15.725 3.323 23.655 1.00 97.75 212 LEU A O 1
ATOM 1642 N N . GLU A 1 213 ? -17.895 3.349 23.041 1.00 97.50 213 GLU A N 1
ATOM 1643 C CA . GLU A 1 213 ? -18.465 3.666 24.356 1.00 97.50 213 GLU A CA 1
ATOM 1644 C C . GLU A 1 213 ? -17.848 4.944 24.968 1.00 97.50 213 GLU A C 1
ATOM 1646 O O . GLU A 1 213 ? -17.462 5.005 26.135 1.00 97.50 213 GLU A O 1
ATOM 1651 N N . MET A 1 214 ? -17.727 5.998 24.152 1.00 98.31 214 MET A N 1
ATOM 1652 C CA . MET A 1 214 ? -17.161 7.297 24.541 1.00 98.31 214 MET A CA 1
ATOM 1653 C C . MET A 1 214 ? -18.110 8.446 24.203 1.00 98.31 214 MET A C 1
ATOM 1655 O O . MET A 1 214 ? -19.018 8.309 23.388 1.00 98.31 214 MET A O 1
ATOM 1659 N N . SER A 1 215 ? -17.875 9.622 24.790 1.00 98.50 215 SER A N 1
ATOM 1660 C CA . SER A 1 215 ? -18.577 10.837 24.373 1.00 98.50 215 SER A CA 1
ATOM 1661 C C . SER A 1 215 ? -18.124 11.296 22.984 1.00 98.50 215 SER A C 1
ATOM 1663 O O . SER A 1 215 ? -16.951 11.163 22.627 1.00 98.50 215 SER A O 1
ATOM 1665 N N . GLU A 1 216 ? -19.035 11.905 22.221 1.00 98.62 216 GLU A N 1
ATOM 1666 C CA . GLU A 1 216 ? -18.735 12.461 20.891 1.00 98.62 216 GLU A CA 1
ATOM 1667 C C . GLU A 1 216 ? -17.563 13.446 20.945 1.00 98.62 216 GLU A C 1
ATOM 1669 O O . GLU A 1 216 ? -16.607 13.295 20.191 1.00 98.62 216 GLU A O 1
ATOM 1674 N N . ARG A 1 217 ? -17.549 14.344 21.941 1.00 98.44 217 ARG A N 1
ATOM 1675 C CA . ARG A 1 217 ? -16.448 15.293 22.183 1.00 98.44 217 ARG A CA 1
ATOM 1676 C C . ARG A 1 217 ? -15.083 14.609 22.325 1.00 98.44 217 ARG A C 1
ATOM 1678 O O . ARG A 1 217 ? -14.078 15.134 21.852 1.00 98.44 217 ARG A O 1
ATOM 1685 N N . LYS A 1 218 ? -15.015 13.448 22.989 1.00 98.56 218 LYS A N 1
ATOM 1686 C CA . LYS A 1 218 ? -13.757 12.699 23.137 1.00 98.56 218 LYS A CA 1
ATOM 1687 C C . LYS A 1 218 ? -13.322 12.085 21.806 1.00 98.56 218 LYS A C 1
ATOM 1689 O O . LYS A 1 218 ? -12.137 12.119 21.489 1.00 98.56 218 LYS A O 1
ATOM 1694 N N . VAL A 1 219 ? -14.262 11.561 21.019 1.00 98.50 219 VAL A N 1
ATOM 1695 C CA . VAL A 1 219 ? -13.972 11.023 19.679 1.00 98.50 219 VAL A CA 1
ATOM 1696 C C . VAL A 1 219 ? -13.538 12.131 18.716 1.00 98.50 219 VAL A C 1
ATOM 1698 O O . VAL A 1 219 ? -12.587 11.928 17.968 1.00 98.50 219 VAL A O 1
ATOM 1701 N N . GLU A 1 220 ? -14.161 13.310 18.767 1.00 98.62 220 GLU A N 1
ATOM 1702 C CA . GLU A 1 220 ? -13.730 14.492 18.005 1.00 98.62 220 GLU A CA 1
ATOM 1703 C C . GLU A 1 220 ? -12.310 14.910 18.373 1.00 98.62 220 GLU A C 1
ATOM 1705 O O . GLU A 1 220 ? -11.488 15.137 17.488 1.00 98.62 220 GLU A O 1
ATOM 1710 N N . HIS A 1 221 ? -11.994 14.947 19.669 1.00 98.56 221 HIS A N 1
ATOM 1711 C CA . HIS A 1 221 ? -10.645 15.258 20.128 1.00 98.56 221 HIS A CA 1
ATOM 1712 C C . HIS A 1 221 ? -9.613 14.246 19.605 1.00 98.56 221 HIS A C 1
ATOM 1714 O O . HIS A 1 221 ? -8.589 14.648 19.058 1.00 98.56 221 HIS A O 1
ATOM 1720 N N . LEU A 1 222 ? -9.903 12.941 19.688 1.00 98.44 222 LEU A N 1
ATOM 1721 C CA . LEU A 1 222 ? -9.038 11.896 19.123 1.00 98.44 222 LEU A CA 1
ATOM 1722 C C . LEU A 1 222 ? -8.886 12.037 17.601 1.00 98.44 222 LEU A C 1
ATOM 1724 O O . LEU A 1 222 ? -7.798 11.826 17.068 1.00 98.44 222 LEU A O 1
ATOM 1728 N N . ALA A 1 223 ? -9.959 12.397 16.894 1.00 98.44 223 ALA A N 1
ATOM 1729 C CA . ALA A 1 223 ? -9.935 12.637 15.455 1.00 98.44 223 ALA A CA 1
ATOM 1730 C C . ALA A 1 223 ? -9.058 13.846 15.085 1.00 98.44 223 ALA A C 1
ATOM 1732 O O . ALA A 1 223 ? -8.336 13.790 14.089 1.00 98.44 223 ALA A O 1
ATOM 1733 N N . GLU A 1 224 ? -9.072 14.909 15.893 1.00 98.25 224 GLU A N 1
ATOM 1734 C CA . GLU A 1 224 ? -8.178 16.057 15.720 1.00 98.25 224 GLU A CA 1
ATOM 1735 C C . GLU A 1 224 ? -6.717 15.672 15.951 1.00 98.25 224 GLU A C 1
ATOM 1737 O O . GLU A 1 224 ? -5.870 15.909 15.092 1.00 98.25 224 GLU A O 1
ATOM 1742 N N . GLN A 1 225 ? -6.426 14.987 17.059 1.00 98.12 225 GLN A N 1
ATOM 1743 C CA . GLN A 1 225 ? -5.074 14.506 17.343 1.00 98.12 225 GLN A CA 1
ATOM 1744 C C . GLN A 1 225 ? -4.566 13.569 16.237 1.00 98.12 225 GLN A C 1
ATOM 1746 O O . GLN A 1 225 ? -3.404 13.639 15.847 1.00 98.12 225 GLN A O 1
ATOM 1751 N N . GLN A 1 226 ? -5.442 12.729 15.674 1.00 98.12 226 GLN A N 1
ATOM 1752 C CA . GLN A 1 226 ? -5.108 11.889 14.526 1.00 98.12 226 GLN A CA 1
ATOM 1753 C C . GLN A 1 226 ? -4.774 12.720 13.283 1.00 98.12 226 GLN A C 1
ATOM 1755 O O . GLN A 1 226 ? -3.875 12.353 12.531 1.00 98.12 226 GLN A O 1
ATOM 1760 N N . ARG A 1 227 ? -5.475 13.833 13.038 1.00 97.75 227 ARG A N 1
ATOM 1761 C CA . ARG A 1 227 ? -5.178 14.719 11.906 1.00 97.75 227 ARG A CA 1
ATOM 1762 C C . ARG A 1 227 ? -3.797 15.354 12.042 1.00 97.75 227 ARG A C 1
ATOM 1764 O O . ARG A 1 227 ? -3.068 15.369 11.053 1.00 97.75 227 ARG A O 1
ATOM 1771 N N . VAL A 1 228 ? -3.444 15.816 13.243 1.00 97.75 228 VAL A N 1
ATOM 1772 C CA . VAL A 1 228 ? -2.109 16.358 13.553 1.00 97.75 228 VAL A CA 1
ATOM 1773 C C . VAL A 1 228 ? -1.040 15.287 13.341 1.00 97.75 228 VAL A C 1
ATOM 1775 O O . VAL A 1 228 ? -0.149 15.485 12.520 1.00 97.75 228 VAL A O 1
ATOM 1778 N N . PHE A 1 229 ? -1.212 14.110 13.953 1.00 96.44 229 PHE A N 1
ATOM 1779 C CA . PHE A 1 229 ? -0.310 12.965 13.790 1.00 96.44 229 PHE A CA 1
ATOM 1780 C C . PHE A 1 229 ? -0.098 12.595 12.313 1.00 96.44 229 PHE A C 1
ATOM 1782 O O . PHE A 1 229 ? 1.019 12.361 11.856 1.00 96.44 229 PHE A O 1
ATOM 1789 N N . ASN A 1 230 ? -1.176 12.583 11.525 1.00 95.19 230 ASN A N 1
ATOM 1790 C CA . ASN A 1 230 ? -1.106 12.308 10.093 1.00 95.19 230 ASN A CA 1
ATOM 1791 C C . ASN A 1 230 ? -0.351 13.395 9.313 1.00 95.19 230 ASN A C 1
ATOM 1793 O O . ASN A 1 230 ? 0.251 13.083 8.286 1.00 95.19 230 ASN A O 1
ATOM 1797 N N . GLY A 1 231 ? -0.428 14.655 9.749 1.00 96.12 231 GLY A N 1
ATOM 1798 C CA . GLY A 1 231 ? 0.324 15.772 9.181 1.00 96.12 231 GLY A CA 1
ATOM 1799 C C . GLY A 1 231 ? 1.823 15.614 9.418 1.00 96.12 231 GLY A C 1
ATOM 1800 O O . GLY A 1 231 ? 2.582 15.589 8.452 1.00 96.12 231 GLY A O 1
ATOM 1801 N N . GLU A 1 232 ? 2.216 15.383 10.670 1.00 95.38 232 GLU A N 1
ATOM 1802 C CA . GLU A 1 232 ? 3.610 15.148 11.077 1.00 95.38 232 GLU A CA 1
ATOM 1803 C C . GLU A 1 232 ? 4.216 13.956 10.325 1.00 95.38 232 GLU A C 1
ATOM 1805 O O . GLU A 1 232 ? 5.275 14.062 9.713 1.00 95.38 232 GLU A O 1
ATOM 1810 N N . GLN A 1 233 ? 3.486 12.837 10.256 1.00 92.25 233 GLN A N 1
ATOM 1811 C CA . GLN A 1 233 ? 3.913 11.650 9.513 1.00 92.25 233 GLN A CA 1
ATOM 1812 C C . GLN A 1 233 ? 4.079 11.898 8.009 1.00 92.25 233 GLN A C 1
ATOM 1814 O O . GLN A 1 233 ? 4.883 11.234 7.356 1.00 92.25 233 GLN A O 1
ATOM 1819 N N . ARG A 1 234 ? 3.299 12.807 7.411 1.00 92.50 234 ARG A N 1
ATOM 1820 C CA . ARG A 1 234 ? 3.459 13.167 5.992 1.00 92.50 234 ARG A CA 1
ATOM 1821 C C . ARG A 1 234 ? 4.684 14.042 5.778 1.00 92.50 234 ARG A C 1
ATOM 1823 O O . ARG A 1 234 ? 5.374 13.834 4.787 1.00 92.50 234 ARG A O 1
ATOM 1830 N N . GLU A 1 235 ? 4.942 14.980 6.680 1.00 91.56 235 GLU A N 1
ATOM 1831 C CA . GLU A 1 235 ? 6.117 15.847 6.631 1.00 91.56 235 GLU A CA 1
ATOM 1832 C C . GLU A 1 235 ? 7.408 15.046 6.826 1.00 91.56 235 GLU A C 1
ATOM 1834 O O . GLU A 1 235 ? 8.299 15.115 5.982 1.00 91.56 235 GLU A O 1
ATOM 1839 N N . GLU A 1 236 ? 7.459 14.186 7.848 1.00 91.00 236 GLU A N 1
ATOM 1840 C CA . GLU A 1 236 ? 8.576 13.266 8.090 1.00 91.00 236 GLU A CA 1
ATOM 1841 C C . GLU A 1 236 ? 8.853 12.402 6.851 1.00 91.00 236 GLU A C 1
ATOM 1843 O O . GLU A 1 236 ? 9.983 12.327 6.369 1.00 91.00 236 GLU A O 1
ATOM 1848 N N . ARG A 1 237 ? 7.805 11.825 6.249 1.00 87.50 237 ARG A N 1
ATOM 1849 C CA . ARG A 1 237 ? 7.944 11.043 5.010 1.00 87.50 237 ARG A CA 1
ATOM 1850 C C . ARG A 1 237 ? 8.415 11.881 3.833 1.00 87.50 237 ARG A C 1
ATOM 1852 O O . ARG A 1 237 ? 9.230 11.394 3.060 1.00 87.50 237 ARG A O 1
ATOM 1859 N N . ALA A 1 238 ? 7.915 13.103 3.669 1.00 88.06 238 ALA A N 1
ATOM 1860 C CA . ALA A 1 238 ? 8.352 13.988 2.594 1.00 88.06 238 ALA A CA 1
ATOM 1861 C C . ALA A 1 238 ? 9.843 14.336 2.722 1.00 88.06 238 ALA A C 1
ATOM 1863 O O . ALA A 1 238 ? 10.520 14.484 1.706 1.00 88.06 238 ALA A O 1
ATOM 1864 N N . LEU A 1 239 ? 10.364 14.413 3.950 1.00 87.12 239 LEU A N 1
ATOM 1865 C CA . LEU A 1 239 ? 11.786 14.606 4.223 1.00 87.12 239 LEU A CA 1
ATOM 1866 C C . LEU A 1 239 ? 12.601 13.331 3.959 1.00 87.12 239 LEU A C 1
ATOM 1868 O O . LEU A 1 239 ? 13.626 13.413 3.287 1.00 87.12 239 LEU A O 1
ATOM 1872 N N . SER A 1 240 ? 12.139 12.158 4.412 1.00 83.06 240 SER A N 1
ATOM 1873 C CA . SER A 1 240 ? 12.839 10.878 4.193 1.00 83.06 240 SER A CA 1
ATOM 1874 C C . SER A 1 240 ? 12.805 10.392 2.742 1.00 83.06 240 SER A C 1
ATOM 1876 O O . SER A 1 240 ? 13.703 9.675 2.316 1.00 83.06 240 SER A O 1
ATOM 1878 N N . GLN A 1 241 ? 11.767 10.752 1.981 1.00 74.25 241 GLN A N 1
ATOM 1879 C CA . GLN A 1 241 ? 11.608 10.372 0.574 1.00 74.25 241 GLN A CA 1
ATOM 1880 C C . GLN A 1 241 ? 12.257 11.363 -0.398 1.00 74.25 241 GLN A C 1
ATOM 1882 O O . GLN A 1 241 ? 12.129 11.174 -1.608 1.00 74.25 241 GLN A O 1
ATOM 1887 N N . ARG A 1 242 ? 12.963 12.401 0.084 1.00 64.44 242 ARG A N 1
ATOM 1888 C CA . ARG A 1 242 ? 13.832 13.192 -0.795 1.00 64.44 242 ARG A CA 1
ATOM 1889 C C . ARG A 1 242 ? 14.873 12.238 -1.386 1.00 64.44 242 ARG A C 1
ATOM 1891 O O . ARG A 1 242 ? 15.661 11.677 -0.627 1.00 64.44 242 ARG A O 1
ATOM 1898 N N . PRO A 1 243 ? 14.851 11.987 -2.706 1.00 55.53 243 PRO A N 1
ATOM 1899 C CA . PRO A 1 243 ? 15.696 10.966 -3.299 1.00 55.53 243 PRO A CA 1
ATOM 1900 C C . PRO A 1 243 ? 17.160 11.298 -3.011 1.00 55.53 243 PRO A C 1
ATOM 1902 O O . PRO A 1 243 ? 17.595 12.417 -3.275 1.00 55.53 243 PRO A O 1
ATOM 1905 N N . ALA A 1 244 ? 17.932 10.324 -2.522 1.00 49.81 244 ALA A N 1
ATOM 1906 C CA . ALA A 1 244 ? 19.382 10.462 -2.338 1.00 49.81 244 ALA A CA 1
ATOM 1907 C C . ALA A 1 244 ? 20.076 10.978 -3.622 1.00 49.81 244 ALA A C 1
ATOM 1909 O O . ALA A 1 244 ? 21.025 11.752 -3.566 1.00 49.81 244 ALA A O 1
ATOM 1910 N N . ALA A 1 245 ? 19.496 10.679 -4.790 1.00 48.09 245 ALA A N 1
ATOM 1911 C CA . ALA A 1 245 ? 19.922 11.174 -6.098 1.00 48.09 245 ALA A CA 1
ATOM 1912 C C . ALA A 1 245 ? 19.742 12.695 -6.343 1.00 48.09 245 ALA A C 1
ATOM 1914 O O . ALA A 1 245 ? 20.195 13.191 -7.377 1.00 48.09 245 ALA A O 1
ATOM 1915 N N . GLN A 1 246 ? 19.054 13.440 -5.467 1.00 47.66 246 GLN A N 1
ATOM 1916 C CA . GLN A 1 246 ? 19.031 14.914 -5.485 1.00 47.66 246 GLN A CA 1
ATOM 1917 C C . GLN A 1 246 ? 20.171 15.528 -4.664 1.00 47.66 246 GLN A C 1
ATOM 1919 O O . GLN A 1 246 ? 20.580 16.642 -4.975 1.00 47.66 246 GLN A O 1
ATOM 1924 N N . LEU A 1 247 ? 20.708 14.811 -3.672 1.00 49.72 247 LEU A N 1
ATOM 1925 C CA . LEU A 1 247 ? 21.894 15.247 -2.931 1.00 49.72 247 LEU A CA 1
ATOM 1926 C C . LEU A 1 247 ? 23.165 15.048 -3.770 1.00 49.72 247 LEU A C 1
ATOM 1928 O O . LEU A 1 247 ? 23.973 15.962 -3.850 1.00 49.72 247 LEU A O 1
ATOM 1932 N N . GLU A 1 248 ? 23.286 13.944 -4.515 1.00 52.44 248 GLU A N 1
ATOM 1933 C CA . GLU A 1 248 ? 24.482 13.709 -5.349 1.00 52.44 248 GLU A CA 1
ATOM 1934 C C . GLU A 1 248 ? 24.529 14.532 -6.652 1.00 52.44 248 GLU A C 1
ATOM 1936 O O . GLU A 1 248 ? 25.601 14.749 -7.212 1.00 52.44 248 GLU A O 1
ATOM 1941 N N . ARG A 1 249 ? 23.391 15.051 -7.138 1.00 52.53 249 ARG A N 1
ATOM 1942 C CA . ARG A 1 249 ? 23.362 15.949 -8.313 1.00 52.53 249 ARG A CA 1
ATOM 1943 C C . ARG A 1 249 ? 23.626 17.420 -7.982 1.00 52.53 249 ARG A C 1
ATOM 1945 O O . ARG A 1 249 ? 23.898 18.190 -8.898 1.00 52.53 249 ARG A O 1
ATOM 1952 N N . GLY A 1 250 ? 23.546 17.808 -6.708 1.00 52.59 250 GLY A N 1
ATOM 1953 C CA . GLY A 1 250 ? 23.861 19.166 -6.259 1.00 52.59 250 GLY A CA 1
ATOM 1954 C C . GLY A 1 250 ? 25.362 19.468 -6.250 1.00 52.59 250 GLY A C 1
ATOM 1955 O O . GLY A 1 250 ? 25.742 20.597 -6.546 1.00 52.59 250 GLY A O 1
ATOM 1956 N N . ASP A 1 251 ? 26.204 18.460 -6.003 1.00 53.19 251 ASP A N 1
ATOM 1957 C CA . ASP A 1 251 ? 27.660 18.640 -5.899 1.00 53.19 251 ASP A CA 1
ATOM 1958 C C . ASP A 1 251 ? 28.384 18.676 -7.258 1.00 53.19 251 ASP A C 1
ATOM 1960 O O . ASP A 1 251 ? 29.459 19.256 -7.363 1.00 53.19 251 ASP A O 1
ATOM 1964 N N . GLN A 1 252 ? 27.799 18.150 -8.340 1.00 55.56 252 GL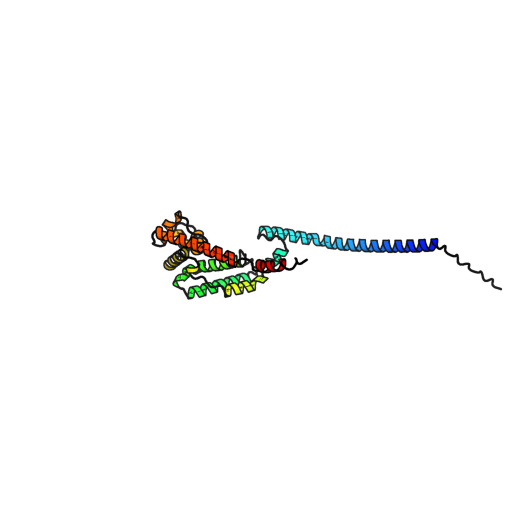N A N 1
ATOM 1965 C CA . GLN A 1 252 ? 28.470 18.124 -9.654 1.00 55.56 252 GLN A CA 1
ATOM 1966 C C . GLN A 1 252 ? 28.292 19.398 -10.500 1.00 55.56 252 GLN A C 1
ATOM 1968 O O . GLN A 1 252 ? 28.968 19.560 -11.514 1.00 55.56 252 GLN A O 1
ATOM 1973 N N . ILE A 1 253 ? 27.411 20.325 -10.107 1.00 56.44 253 ILE A N 1
ATOM 1974 C CA . ILE A 1 253 ? 27.168 21.572 -10.863 1.00 56.44 253 ILE A CA 1
ATOM 1975 C C . ILE A 1 253 ? 28.104 22.711 -10.387 1.00 56.44 253 ILE A C 1
ATOM 1977 O O . ILE A 1 253 ? 28.220 23.738 -11.050 1.00 56.44 253 ILE A O 1
ATOM 1981 N N . GLY A 1 254 ? 28.828 22.522 -9.275 1.00 57.34 254 GLY A N 1
ATOM 1982 C CA . GLY A 1 254 ? 29.734 23.525 -8.699 1.00 57.34 254 GLY A CA 1
ATOM 1983 C C . GLY A 1 254 ? 31.168 23.556 -9.252 1.00 57.34 254 GLY A C 1
ATOM 1984 O O . GLY A 1 254 ? 31.856 24.549 -9.043 1.00 57.34 254 GLY A O 1
ATOM 1985 N N . GLU A 1 255 ? 31.633 22.524 -9.966 1.00 58.91 255 GLU A N 1
ATOM 1986 C CA . GLU A 1 255 ? 33.054 22.402 -10.365 1.00 58.91 255 GLU A CA 1
ATOM 1987 C C . GLU A 1 255 ? 33.376 22.784 -11.824 1.00 58.91 255 GLU A C 1
ATOM 1989 O O . GLU A 1 255 ? 34.542 22.805 -12.207 1.00 58.91 255 GLU A O 1
ATOM 1994 N N . THR A 1 256 ? 32.389 23.140 -12.655 1.00 59.16 256 THR A N 1
ATOM 1995 C CA . THR A 1 256 ? 32.619 23.477 -14.083 1.00 59.16 256 THR A CA 1
ATOM 1996 C C . THR A 1 256 ? 32.568 24.971 -14.419 1.00 59.16 256 THR A C 1
ATOM 1998 O O . THR A 1 256 ? 32.626 25.337 -15.591 1.00 59.16 256 THR A O 1
ATOM 2001 N N . LEU A 1 257 ? 32.520 25.857 -13.420 1.00 53.62 257 LEU A N 1
ATOM 2002 C CA . LEU A 1 257 ? 32.568 27.312 -13.616 1.00 53.62 257 LEU A CA 1
ATOM 2003 C C . LEU A 1 257 ? 33.685 27.955 -12.779 1.00 53.62 257 LEU A C 1
ATOM 2005 O O . LEU A 1 257 ? 33.427 28.790 -11.917 1.00 53.62 257 LEU A O 1
ATOM 2009 N N . SER A 1 258 ? 34.932 27.584 -13.072 1.00 60.66 258 SER A N 1
ATOM 2010 C CA . SER A 1 258 ? 36.080 28.478 -12.878 1.00 60.66 258 SER A CA 1
ATOM 2011 C C . SER A 1 258 ? 36.632 28.847 -14.262 1.00 60.66 258 SER A C 1
ATOM 2013 O O . SER A 1 258 ? 36.836 27.934 -15.065 1.00 60.66 258 SER A O 1
ATOM 2015 N N . PRO A 1 259 ? 36.796 30.148 -14.569 1.00 68.19 259 PRO A N 1
ATOM 2016 C CA . PRO A 1 259 ? 37.312 30.636 -15.849 1.00 68.19 259 PRO A CA 1
ATOM 2017 C C . PRO A 1 259 ? 38.801 30.340 -16.066 1.00 68.19 259 PRO A C 1
ATOM 2019 O O . PRO A 1 259 ? 39.547 30.234 -15.064 1.00 68.19 259 PRO A O 1
#

Secondary structure (DSSP, 8-state):
-------------HHHHHHHHHHHHHHHHHHHHHHHHHHHHHHHHHHHHHHHHHHHHHHHHHHHHHHH---SSHHHHTT-PPPHHHHHHHHHHHHHHHHHHHHH-GGGGGGHHHHHHHHHHHHHHHS--SSGGG--GGGHHHHHHHHHH-PPPPGGGG-HHHHHHHHHHHHTT--HHHHHHHHTS-HHHHHHHHTTS----GGGHHHHHHHHTS-HHHHHHHHHHHHHHHHHHHHHHHHHTS-HHHHTTTSTTSSS---